Protein AF-A0A1J5PN97-F1 (afdb_monomer_lite)

Organism: NCBI:txid410659

Foldseek 3Di:
DVVPPDDPPDDDDDDDPVNVVVVCVVCVVVVVVVVLVVQQVVVCVVVVHNVLSVQLCVQLVVLVVVLVVVCVLVVHDCDPVSVVVSVVSNVLSSVLSVQLVVQLVCCCVPVVDDSVVSSVVSCVVCVVVNCLVVVQSCLLCLLCVVVVNDDAQADLAPDDDPSGNPHHHVCVVPDVPRHRDDDDDDDDDPPDDPVVVVVVVVVVVVLCPDPVSQVVCVNRNHHDDDDPDPVVVVVVVVVVCVVVVVVCVVSVPDDD

Secondary structure (DSSP, 8-state):
-GGGT--TT------THHHHHHHHHHHHHHHHHHHHHHHHHHHHHHHT-SHHHHHHHTTHHHHHHHHHHHHHHTT----HHHHHHHHHHHHHHHHHHHHHHHHHHHHHHHH---HHHHHHHHHHHHHHHHHHHHHHHHGGGHHHHHTTSS----B-SSS--TT-TTSPBTTTTT-TT------------TT--HHHHHHHHHHHHHHHH-HHHHHHHHHTT----S--SHHHHHHHHHHHHHHHHHHHHHTT----

Structure (mmCIF, N/CA/C/O backbone):
data_AF-A0A1J5PN97-F1
#
_entry.id   AF-A0A1J5PN97-F1
#
loop_
_atom_site.group_PDB
_atom_site.id
_atom_site.type_symbol
_atom_site.label_atom_id
_atom_site.label_alt_id
_atom_site.label_comp_id
_atom_site.label_asym_id
_atom_site.label_entity_id
_atom_site.label_seq_id
_atom_site.pdbx_PDB_ins_code
_atom_site.Cartn_x
_atom_site.Cartn_y
_atom_site.Cartn_z
_atom_site.occupancy
_atom_site.B_iso_or_equiv
_atom_site.auth_seq_id
_atom_site.auth_comp_id
_atom_site.auth_asym_id
_atom_site.auth_atom_id
_atom_site.pdbx_PDB_model_num
ATOM 1 N N . MET A 1 1 ? 27.768 -32.733 -12.046 1.00 47.94 1 MET A N 1
ATOM 2 C CA . MET A 1 1 ? 29.045 -33.257 -11.499 1.00 47.94 1 MET A CA 1
ATOM 3 C C . MET A 1 1 ? 29.039 -34.775 -11.357 1.00 47.94 1 MET A C 1
ATOM 5 O O . MET A 1 1 ? 30.046 -35.367 -11.707 1.00 47.94 1 MET A O 1
ATOM 9 N N . ALA A 1 2 ? 27.927 -35.411 -10.958 1.00 49.88 2 ALA A N 1
ATOM 10 C CA . ALA A 1 2 ? 27.809 -36.877 -10.972 1.00 49.88 2 ALA A CA 1
ATOM 11 C C . ALA A 1 2 ? 27.770 -37.503 -12.388 1.00 49.88 2 ALA A C 1
ATOM 13 O O . ALA A 1 2 ? 28.199 -38.634 -12.558 1.00 49.88 2 ALA A O 1
ATOM 14 N N . GLU A 1 3 ? 27.340 -36.764 -13.418 1.00 55.31 3 GLU A N 1
ATOM 15 C CA . GLU A 1 3 ? 27.286 -37.265 -14.809 1.00 55.31 3 GLU A CA 1
ATOM 16 C C . GLU A 1 3 ? 28.615 -37.190 -15.592 1.00 55.31 3 GLU A C 1
ATOM 18 O O . GLU A 1 3 ? 28.668 -37.659 -16.722 1.00 55.31 3 GLU A O 1
ATOM 23 N N . ILE A 1 4 ? 29.696 -36.621 -15.032 1.00 66.50 4 ILE A N 1
ATOM 24 C CA . ILE A 1 4 ? 30.963 -36.363 -15.769 1.00 66.50 4 ILE A CA 1
ATOM 25 C C . ILE A 1 4 ? 32.153 -37.178 -15.204 1.00 66.50 4 ILE A C 1
ATOM 27 O O . ILE A 1 4 ? 33.282 -37.025 -15.650 1.00 66.50 4 ILE A O 1
ATOM 31 N N . GLY A 1 5 ? 31.936 -38.064 -14.222 1.00 64.88 5 GLY A N 1
ATOM 32 C CA . GLY A 1 5 ? 32.982 -38.986 -13.738 1.00 64.88 5 GLY A CA 1
ATOM 33 C C . GLY A 1 5 ? 34.185 -38.330 -13.039 1.00 64.88 5 GLY A C 1
ATOM 34 O O . GLY A 1 5 ? 35.281 -38.885 -13.057 1.00 64.88 5 GLY A O 1
ATOM 35 N N . LEU A 1 6 ? 34.012 -37.148 -12.438 1.00 67.31 6 LEU A N 1
ATOM 36 C CA . LEU A 1 6 ? 35.080 -36.469 -11.695 1.00 67.31 6 LEU A CA 1
ATOM 37 C C . LEU A 1 6 ? 35.369 -37.157 -10.339 1.00 67.31 6 LEU A C 1
ATOM 39 O O . LEU A 1 6 ? 34.416 -37.547 -9.660 1.00 67.31 6 LEU A O 1
ATOM 43 N N . PRO A 1 7 ? 36.650 -37.267 -9.915 1.00 76.12 7 PRO A N 1
ATOM 44 C CA . PRO A 1 7 ? 37.029 -37.788 -8.598 1.00 76.12 7 PRO A CA 1
ATOM 45 C C . PRO A 1 7 ? 36.384 -36.996 -7.452 1.00 76.12 7 PRO A C 1
ATOM 47 O O . PRO A 1 7 ? 36.220 -35.780 -7.555 1.00 76.12 7 PRO A O 1
ATOM 50 N N . SER A 1 8 ? 36.083 -37.665 -6.334 1.00 73.88 8 SER A N 1
ATOM 51 C CA . SER A 1 8 ? 35.440 -37.072 -5.146 1.00 73.88 8 SER A CA 1
ATOM 52 C C . SER A 1 8 ? 36.220 -35.918 -4.506 1.00 73.88 8 SER A C 1
ATOM 54 O O . SER A 1 8 ? 35.631 -35.123 -3.776 1.00 73.88 8 SER A O 1
ATOM 56 N N . ASP A 1 9 ? 37.512 -35.802 -4.816 1.00 75.50 9 ASP A N 1
ATOM 57 C CA . ASP A 1 9 ? 38.412 -34.770 -4.291 1.00 75.50 9 ASP A CA 1
ATOM 58 C C . ASP A 1 9 ? 38.353 -33.453 -5.086 1.00 75.50 9 ASP A C 1
ATOM 60 O O . ASP A 1 9 ? 38.935 -32.445 -4.683 1.00 75.50 9 ASP A O 1
ATOM 64 N N . VAL A 1 10 ? 37.656 -33.433 -6.229 1.00 67.88 10 VAL A N 1
ATOM 65 C CA . VAL A 1 10 ? 37.537 -32.239 -7.072 1.00 67.88 10 VAL A CA 1
ATOM 66 C C . VAL A 1 10 ? 36.224 -31.519 -6.771 1.00 67.88 10 VAL A C 1
ATOM 68 O O . VAL A 1 10 ? 35.148 -31.906 -7.225 1.00 67.88 10 VAL A O 1
ATOM 71 N N . HIS A 1 11 ? 36.314 -30.413 -6.034 1.00 65.44 11 HIS A N 1
ATOM 72 C CA . HIS A 1 11 ? 35.192 -29.505 -5.803 1.00 65.44 11 HIS A CA 1
ATOM 73 C C . HIS A 1 11 ? 35.248 -28.332 -6.784 1.00 65.44 11 HIS A C 1
ATOM 75 O O . HIS A 1 11 ? 36.166 -27.514 -6.748 1.00 65.44 11 HIS A O 1
ATOM 81 N N . GLY A 1 12 ? 34.253 -28.224 -7.665 1.00 71.06 12 GLY A N 1
ATOM 82 C CA . GLY A 1 12 ? 34.084 -27.027 -8.487 1.00 71.06 12 GLY A CA 1
ATOM 83 C C . GLY A 1 12 ? 33.295 -25.960 -7.731 1.00 71.06 12 GLY A C 1
ATOM 84 O O . GLY A 1 12 ? 32.266 -26.244 -7.123 1.00 71.06 12 GLY A O 1
ATOM 85 N N . GLY A 1 13 ? 33.777 -24.723 -7.782 1.00 70.56 13 GLY A N 1
ATOM 86 C CA . GLY A 1 13 ? 33.097 -23.554 -7.240 1.00 70.56 13 GLY A CA 1
ATOM 87 C C . GLY A 1 13 ? 33.050 -22.442 -8.278 1.00 70.56 13 GLY A C 1
ATOM 88 O O . GLY A 1 13 ? 33.926 -22.341 -9.136 1.00 70.56 13 GLY A O 1
ATOM 89 N N . PHE A 1 14 ? 32.031 -21.592 -8.199 1.00 74.50 14 PHE A N 1
ATOM 90 C CA . PHE A 1 14 ? 31.980 -20.384 -9.014 1.00 74.50 14 PHE A CA 1
ATOM 91 C C . PHE A 1 14 ? 33.181 -19.479 -8.684 1.00 74.50 14 PHE A C 1
ATOM 93 O O . PHE A 1 14 ? 33.552 -19.332 -7.517 1.00 74.50 14 PHE A O 1
ATOM 100 N N . GLN A 1 15 ? 33.791 -18.871 -9.704 1.00 72.62 15 GLN A N 1
ATOM 101 C CA . GLN A 1 15 ? 34.858 -17.871 -9.570 1.00 72.62 15 GLN A CA 1
ATOM 102 C C . GLN A 1 15 ? 34.437 -16.542 -10.218 1.00 72.62 15 GLN A C 1
ATOM 104 O O . GLN A 1 15 ? 33.479 -16.490 -10.992 1.00 72.62 15 GLN A O 1
ATOM 109 N N . GLY A 1 16 ? 35.130 -15.452 -9.877 1.00 80.12 16 GLY A N 1
ATOM 110 C CA . GLY A 1 16 ? 34.862 -14.122 -10.432 1.00 80.12 16 GLY A CA 1
ATOM 111 C C . GLY A 1 16 ? 33.467 -13.582 -10.088 1.00 80.12 16 GLY A C 1
ATOM 112 O O . GLY A 1 16 ? 33.011 -13.677 -8.947 1.00 80.12 16 GLY A O 1
ATOM 113 N N . THR A 1 17 ? 32.776 -13.018 -11.081 1.00 70.69 17 THR A N 1
ATOM 114 C CA . THR A 1 17 ? 31.439 -12.409 -10.936 1.00 70.69 17 THR A CA 1
ATOM 115 C C . THR A 1 17 ? 30.365 -13.411 -10.512 1.00 70.69 17 THR A C 1
ATOM 117 O O . THR A 1 17 ? 29.490 -13.066 -9.721 1.00 70.69 17 THR A O 1
ATOM 120 N N . ALA A 1 18 ? 30.461 -14.669 -10.953 1.00 68.75 18 ALA A N 1
ATOM 121 C CA . ALA A 1 18 ? 29.523 -15.722 -10.570 1.00 68.75 18 ALA A CA 1
ATOM 122 C C . ALA A 1 18 ? 29.622 -16.077 -9.074 1.00 68.75 18 ALA A C 1
ATOM 124 O O . ALA A 1 18 ? 28.608 -16.366 -8.437 1.00 68.75 18 ALA A O 1
ATOM 125 N N . LYS A 1 19 ? 30.827 -15.996 -8.486 1.00 75.88 19 LYS A N 1
ATOM 126 C CA . LYS A 1 19 ? 31.027 -16.179 -7.040 1.00 75.88 19 LYS A CA 1
ATOM 127 C C . LYS A 1 19 ? 30.389 -15.047 -6.243 1.00 75.88 19 LYS A C 1
ATOM 129 O O . LYS A 1 19 ? 29.610 -15.311 -5.338 1.00 75.88 19 LYS A O 1
ATOM 134 N N . LEU A 1 20 ? 30.665 -13.801 -6.631 1.00 74.50 20 LEU A N 1
ATOM 135 C CA . LEU A 1 20 ? 30.091 -12.608 -5.997 1.00 74.50 20 LEU A CA 1
ATOM 136 C C . LEU A 1 20 ? 28.557 -12.600 -6.062 1.00 74.50 20 LEU A C 1
ATOM 138 O O . LEU A 1 20 ? 27.895 -12.250 -5.085 1.00 74.50 20 LEU A O 1
ATOM 142 N N . PHE A 1 21 ? 27.987 -13.029 -7.190 1.00 71.88 21 PHE A N 1
ATOM 143 C CA . PHE A 1 21 ? 26.545 -13.202 -7.340 1.00 71.88 21 PHE A CA 1
ATOM 144 C C . PHE A 1 21 ? 26.001 -14.296 -6.408 1.00 71.88 21 PHE A C 1
ATOM 146 O O . PHE A 1 21 ? 25.046 -14.052 -5.673 1.00 71.88 21 PHE A O 1
ATOM 153 N N . SER A 1 22 ? 26.644 -15.471 -6.362 1.00 73.25 22 SER A N 1
ATOM 154 C CA . SER A 1 22 ? 26.258 -16.549 -5.440 1.00 73.25 22 SER A CA 1
ATOM 155 C C . SER A 1 22 ? 26.366 -16.133 -3.970 1.00 73.25 22 SER A C 1
ATOM 157 O O . SER A 1 22 ? 25.486 -16.479 -3.185 1.00 73.25 22 SER A O 1
ATOM 159 N N . ASP A 1 23 ? 27.405 -15.390 -3.594 1.00 79.00 23 ASP A N 1
ATOM 160 C CA . ASP A 1 23 ? 27.609 -14.915 -2.223 1.00 79.00 23 ASP A CA 1
ATOM 161 C C . ASP A 1 23 ? 26.576 -13.839 -1.845 1.00 79.00 23 ASP A C 1
ATOM 163 O O . ASP A 1 23 ? 26.075 -13.823 -0.720 1.00 79.00 23 ASP A O 1
ATOM 167 N N . THR A 1 24 ? 26.164 -12.999 -2.800 1.00 69.94 24 THR A N 1
ATOM 168 C CA . THR A 1 24 ? 25.066 -12.038 -2.610 1.00 69.94 24 THR A CA 1
ATOM 169 C C . THR A 1 24 ? 23.737 -12.762 -2.393 1.00 69.94 24 THR A C 1
ATOM 171 O O . THR A 1 24 ? 23.037 -12.469 -1.424 1.00 69.94 24 THR A O 1
ATOM 174 N N . LEU A 1 25 ? 23.421 -13.766 -3.221 1.00 74.19 25 LEU A N 1
ATOM 175 C CA . LEU A 1 25 ? 22.217 -14.589 -3.059 1.00 74.19 25 LEU A CA 1
ATOM 176 C C . LEU A 1 25 ? 22.200 -15.349 -1.725 1.00 74.19 25 LEU A C 1
ATOM 178 O O . LEU A 1 25 ? 21.141 -15.483 -1.121 1.00 74.19 25 LEU A O 1
ATOM 182 N N . LYS A 1 26 ? 23.357 -15.812 -1.231 1.00 80.06 26 LYS A N 1
ATOM 183 C CA . LYS A 1 26 ? 23.470 -16.483 0.078 1.00 80.06 26 LYS A CA 1
ATOM 184 C C . LYS A 1 26 ? 23.202 -15.547 1.256 1.00 80.06 26 LYS A C 1
ATOM 186 O O . LYS A 1 26 ? 22.606 -15.975 2.240 1.00 80.06 26 LYS A O 1
ATOM 191 N N . ASN A 1 27 ? 23.620 -14.286 1.162 1.00 79.31 27 ASN A N 1
ATOM 192 C CA . ASN A 1 27 ? 23.419 -13.300 2.229 1.00 79.31 27 ASN A CA 1
ATOM 193 C C . ASN A 1 27 ? 22.023 -12.656 2.200 1.00 79.31 27 ASN A C 1
ATOM 195 O O . ASN A 1 27 ? 21.568 -12.102 3.199 1.00 79.31 27 ASN A O 1
ATOM 199 N N . GLN A 1 28 ? 21.310 -12.736 1.078 1.00 76.75 28 GLN A N 1
ATOM 200 C CA . GLN A 1 28 ? 20.020 -12.073 0.908 1.00 76.75 28 GLN A CA 1
ATOM 201 C C . GLN A 1 28 ? 18.910 -12.578 1.856 1.00 76.75 28 GLN A C 1
ATOM 203 O O . GLN A 1 28 ? 18.223 -11.733 2.436 1.00 76.75 28 GLN A O 1
ATOM 208 N N . PRO A 1 29 ? 18.755 -13.894 2.120 1.00 83.31 29 PRO A N 1
ATOM 209 C CA . PRO A 1 29 ? 17.822 -14.390 3.133 1.00 83.31 29 PRO A CA 1
ATOM 210 C C . PRO A 1 29 ? 18.098 -13.828 4.529 1.00 83.31 29 PRO A C 1
ATOM 212 O O . PRO A 1 29 ? 17.158 -13.487 5.243 1.00 83.31 29 PRO A O 1
ATOM 215 N N . LEU A 1 30 ? 19.373 -13.671 4.906 1.00 86.00 30 LEU A N 1
ATOM 216 C CA . LEU A 1 30 ? 19.753 -13.109 6.203 1.00 86.00 30 LEU A CA 1
ATOM 217 C C . LEU A 1 30 ? 19.289 -11.654 6.333 1.00 86.00 30 LEU A C 1
ATOM 219 O O . LEU A 1 30 ? 18.720 -11.289 7.358 1.00 86.00 30 LEU A O 1
ATOM 223 N N . PHE A 1 31 ? 19.473 -10.834 5.294 1.00 82.00 31 PHE A N 1
ATOM 224 C CA . PHE A 1 31 ? 19.003 -9.445 5.304 1.00 82.00 31 PHE A CA 1
ATOM 225 C C . PHE A 1 31 ? 17.478 -9.335 5.347 1.00 82.00 31 PHE A C 1
ATOM 227 O O . PHE A 1 31 ? 16.952 -8.485 6.061 1.00 82.00 31 PHE A O 1
ATOM 234 N N . ILE A 1 32 ? 16.761 -10.207 4.632 1.00 81.06 32 ILE A N 1
ATOM 235 C CA . ILE A 1 32 ? 15.294 -10.257 4.685 1.00 81.06 32 ILE A CA 1
ATOM 236 C C . ILE A 1 32 ? 14.829 -10.631 6.096 1.00 81.06 32 ILE A C 1
ATOM 238 O O . ILE A 1 32 ? 13.968 -9.955 6.657 1.00 81.06 32 ILE A O 1
ATOM 242 N N . MET A 1 33 ? 15.438 -11.653 6.702 1.00 86.00 33 MET A N 1
ATOM 243 C CA . MET A 1 33 ? 15.143 -12.066 8.077 1.00 86.00 33 MET A CA 1
ATOM 244 C C . MET A 1 33 ? 15.439 -10.949 9.082 1.00 86.00 33 MET A C 1
ATOM 246 O O . MET A 1 33 ? 14.603 -10.658 9.935 1.00 86.00 33 MET A O 1
ATOM 250 N N . ALA A 1 34 ? 16.585 -10.278 8.955 1.00 86.81 34 ALA A N 1
ATOM 251 C CA . ALA A 1 34 ? 16.950 -9.148 9.804 1.00 86.81 34 ALA A CA 1
ATOM 252 C C . ALA A 1 34 ? 15.965 -7.974 9.656 1.00 86.81 34 ALA A C 1
ATOM 254 O O . ALA A 1 34 ? 15.577 -7.372 10.655 1.00 86.81 34 ALA A O 1
ATOM 255 N N . ALA A 1 35 ? 15.510 -7.676 8.435 1.00 84.50 35 ALA A N 1
ATOM 256 C CA . ALA A 1 35 ? 14.520 -6.632 8.183 1.00 84.50 35 ALA A CA 1
ATOM 257 C C . ALA A 1 35 ? 13.145 -6.978 8.778 1.00 84.50 35 ALA A C 1
ATOM 259 O O . ALA A 1 35 ? 12.531 -6.133 9.428 1.00 84.50 35 ALA A O 1
ATOM 260 N N . ILE A 1 36 ? 12.673 -8.219 8.609 1.00 87.06 36 ILE A N 1
ATOM 261 C CA . ILE A 1 36 ? 11.422 -8.698 9.219 1.00 87.06 36 ILE A CA 1
ATOM 262 C C . ILE A 1 36 ? 11.516 -8.624 10.746 1.00 87.06 36 ILE A C 1
ATOM 264 O O . ILE A 1 36 ? 10.586 -8.149 11.394 1.00 87.06 36 ILE A O 1
ATOM 268 N N . PHE A 1 37 ? 12.652 -9.026 11.319 1.00 90.56 37 PHE A N 1
ATOM 269 C CA . PHE A 1 37 ? 12.893 -8.963 12.757 1.00 90.56 37 PHE A CA 1
ATOM 270 C C . PHE A 1 37 ? 12.922 -7.522 13.286 1.00 90.56 37 PHE A C 1
ATOM 272 O O . PHE A 1 37 ? 12.290 -7.218 14.296 1.00 90.56 37 PHE A O 1
ATOM 279 N N . ALA A 1 38 ? 13.582 -6.603 12.578 1.00 89.62 38 ALA A N 1
ATOM 280 C CA . ALA A 1 38 ? 13.564 -5.185 12.925 1.00 89.62 38 ALA A CA 1
ATOM 281 C C . ALA A 1 38 ? 12.136 -4.611 12.884 1.00 89.62 38 ALA A C 1
ATOM 283 O O . ALA A 1 38 ? 11.723 -3.913 13.809 1.00 89.62 38 ALA A O 1
ATOM 284 N N . ILE A 1 39 ? 11.353 -4.949 11.852 1.00 87.44 39 ILE A N 1
ATOM 285 C CA . ILE A 1 39 ? 9.946 -4.538 11.738 1.00 87.44 39 ILE A CA 1
ATOM 286 C C . ILE A 1 39 ? 9.109 -5.117 12.887 1.00 87.44 39 ILE A C 1
ATOM 288 O O . ILE A 1 39 ? 8.290 -4.393 13.449 1.00 87.44 39 ILE A O 1
ATOM 292 N N . TYR A 1 40 ? 9.328 -6.382 13.259 1.00 91.19 40 TYR A N 1
ATOM 293 C CA . TYR A 1 40 ? 8.667 -7.022 14.397 1.00 91.19 40 TYR A CA 1
ATOM 294 C C . TYR A 1 40 ? 8.921 -6.260 15.701 1.00 91.19 40 TYR A C 1
ATOM 296 O O . TYR A 1 40 ? 7.970 -5.959 16.415 1.00 91.19 40 TYR A O 1
ATOM 304 N N . ILE A 1 41 ? 10.176 -5.890 15.984 1.00 92.12 41 ILE A N 1
ATOM 305 C CA . ILE A 1 41 ? 10.528 -5.129 17.193 1.00 92.12 41 ILE A CA 1
ATOM 306 C C . ILE A 1 41 ? 9.866 -3.749 17.183 1.00 92.12 41 ILE A C 1
ATOM 308 O O . ILE A 1 41 ? 9.265 -3.355 18.178 1.00 92.12 41 ILE A O 1
ATOM 312 N N . VAL A 1 42 ? 9.942 -3.021 16.064 1.00 90.44 42 VAL A N 1
ATOM 313 C CA . VAL A 1 42 ? 9.335 -1.684 15.946 1.00 90.44 42 VAL A CA 1
ATOM 314 C C . VAL A 1 42 ? 7.824 -1.746 16.167 1.00 90.44 42 VAL A C 1
ATOM 316 O O . VAL A 1 42 ? 7.292 -0.951 16.936 1.00 90.44 42 VAL A O 1
ATOM 319 N N . LEU A 1 43 ? 7.136 -2.707 15.544 1.00 86.50 43 LEU A N 1
ATOM 320 C CA . LEU A 1 43 ? 5.703 -2.928 15.755 1.00 86.50 43 LEU A CA 1
ATOM 321 C C . LEU A 1 43 ? 5.404 -3.364 17.195 1.00 86.50 43 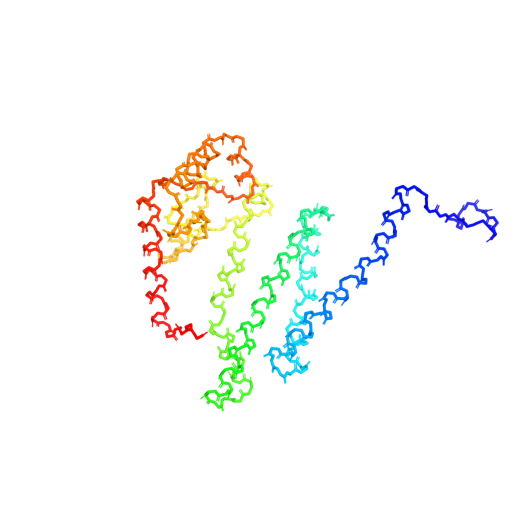LEU A C 1
ATOM 323 O O . LEU A 1 43 ? 4.421 -2.918 17.771 1.00 86.50 43 LEU A O 1
ATOM 327 N N . GLY A 1 44 ? 6.239 -4.216 17.788 1.00 87.69 44 GLY A N 1
ATOM 328 C CA . GLY A 1 44 ? 6.043 -4.698 19.155 1.00 87.69 44 GLY A CA 1
ATOM 329 C C . GLY A 1 44 ? 6.142 -3.582 20.187 1.00 87.69 44 GLY A C 1
ATOM 330 O O . GLY A 1 44 ? 5.320 -3.519 21.095 1.00 87.69 44 GLY A O 1
ATOM 331 N N . MET A 1 45 ? 7.094 -2.664 20.002 1.00 89.25 45 MET A N 1
ATOM 332 C CA . MET A 1 45 ? 7.187 -1.446 20.809 1.00 89.25 45 MET A CA 1
ATOM 333 C C . MET A 1 45 ? 6.008 -0.502 20.554 1.00 89.25 45 MET A C 1
ATOM 335 O O . MET A 1 45 ? 5.507 0.092 21.498 1.00 89.25 45 MET A O 1
ATOM 339 N N . LEU A 1 46 ? 5.547 -0.382 19.303 1.00 86.25 46 LEU A N 1
ATOM 340 C CA . LEU A 1 46 ? 4.420 0.484 18.942 1.00 86.25 46 LEU A CA 1
ATOM 341 C C . LEU A 1 46 ? 3.098 0.033 19.582 1.00 86.25 46 LEU A C 1
ATOM 343 O O . LEU A 1 46 ? 2.323 0.868 20.035 1.00 86.25 46 LEU A O 1
ATOM 347 N N . TYR A 1 47 ? 2.838 -1.275 19.602 1.00 86.50 47 TYR A N 1
ATOM 348 C CA . TYR A 1 47 ? 1.587 -1.851 20.106 1.00 86.50 47 TYR A CA 1
ATOM 349 C C . TYR A 1 47 ? 1.649 -2.322 21.559 1.00 86.50 47 TYR A C 1
ATOM 351 O O . TYR A 1 47 ? 0.649 -2.838 22.056 1.00 86.50 47 TYR A O 1
ATOM 359 N N . GLU A 1 48 ? 2.815 -2.223 22.205 1.00 87.62 48 GLU A N 1
ATOM 360 C CA . GLU A 1 48 ? 3.094 -2.829 23.517 1.00 87.62 48 GLU A CA 1
ATOM 361 C C . GLU A 1 48 ? 2.662 -4.311 23.587 1.00 87.62 48 GLU A C 1
ATOM 363 O O . GLU A 1 48 ? 2.214 -4.820 24.612 1.00 87.62 48 GLU A O 1
ATOM 368 N N . SER A 1 49 ? 2.770 -5.024 22.461 1.00 87.06 49 SER A N 1
ATOM 369 C CA . SER A 1 49 ? 2.240 -6.378 22.289 1.00 87.06 49 SER A CA 1
ATOM 370 C C . SER A 1 49 ? 3.143 -7.202 21.388 1.00 87.06 49 SER A C 1
ATOM 372 O O . SER A 1 49 ? 3.603 -6.743 20.345 1.00 87.06 49 SER A O 1
ATOM 374 N N . THR A 1 50 ? 3.365 -8.458 21.768 1.00 86.06 50 THR A N 1
ATOM 375 C CA . THR A 1 50 ? 4.150 -9.423 20.985 1.00 86.06 50 THR A CA 1
ATOM 376 C C . THR A 1 50 ? 3.318 -10.134 19.916 1.00 86.06 50 THR A C 1
ATOM 378 O O . THR A 1 50 ? 3.875 -10.674 18.963 1.00 86.06 50 THR A O 1
ATOM 381 N N . LEU A 1 51 ? 1.984 -10.110 20.029 1.00 88.19 51 LEU A N 1
ATOM 382 C CA . LEU A 1 51 ? 1.086 -10.847 19.135 1.00 88.19 51 LEU A CA 1
ATOM 383 C C . LEU A 1 51 ? 0.655 -10.026 17.913 1.00 88.19 51 LEU A C 1
ATOM 385 O O . LEU A 1 51 ? 0.729 -10.531 16.794 1.00 88.19 51 LEU A O 1
ATOM 389 N N . HIS A 1 52 ? 0.264 -8.757 18.083 1.00 88.69 52 HIS A N 1
ATOM 390 C CA . HIS A 1 52 ? -0.171 -7.910 16.957 1.00 88.69 52 HIS A CA 1
ATOM 391 C C . HIS A 1 52 ? 0.875 -7.770 15.834 1.00 88.69 52 HIS A C 1
ATOM 393 O O . HIS A 1 52 ? 0.492 -7.866 14.662 1.00 88.69 52 HIS A O 1
ATOM 399 N N . PRO A 1 53 ? 2.185 -7.635 16.127 1.00 89.38 53 PRO A N 1
ATOM 400 C CA . PRO A 1 53 ? 3.217 -7.641 15.095 1.00 89.38 53 PRO A CA 1
ATOM 401 C C . PRO A 1 53 ? 3.224 -8.922 14.255 1.00 89.38 53 PRO A C 1
ATOM 403 O O . PRO A 1 53 ? 3.405 -8.845 13.042 1.00 89.38 53 PRO A O 1
ATOM 406 N N . LEU A 1 54 ? 2.996 -10.094 14.865 1.00 90.69 54 LEU A N 1
ATOM 407 C CA . LEU A 1 54 ? 2.922 -11.365 14.135 1.00 90.69 54 LEU A CA 1
ATOM 408 C C . LEU A 1 54 ? 1.700 -11.405 13.222 1.00 90.69 54 LEU A C 1
ATOM 410 O O . LEU A 1 54 ? 1.824 -11.791 12.061 1.00 90.69 54 LEU A O 1
ATOM 414 N N . THR A 1 55 ? 0.543 -10.956 13.709 1.00 90.25 55 THR A N 1
ATOM 415 C CA . THR A 1 55 ? -0.686 -10.890 12.908 1.00 90.25 55 THR A CA 1
ATOM 416 C C . THR A 1 55 ? -0.499 -9.991 11.686 1.00 90.25 55 THR A C 1
ATOM 418 O O . THR A 1 55 ? -0.872 -10.374 10.581 1.00 90.25 55 THR A O 1
ATOM 421 N N . ILE A 1 56 ? 0.159 -8.839 11.844 1.00 90.62 56 ILE A N 1
ATOM 422 C CA . ILE A 1 56 ? 0.469 -7.923 10.736 1.00 90.62 56 ILE A CA 1
ATOM 423 C C . ILE A 1 56 ? 1.493 -8.542 9.775 1.00 90.62 56 ILE A C 1
ATOM 425 O O . ILE A 1 56 ? 1.318 -8.483 8.563 1.00 90.62 56 ILE A O 1
ATOM 429 N N . LEU A 1 57 ? 2.558 -9.168 10.283 1.00 90.62 57 LEU A N 1
ATOM 430 C CA . LEU A 1 57 ? 3.580 -9.803 9.440 1.00 90.62 57 LEU A CA 1
ATOM 431 C C . LEU A 1 57 ? 3.057 -11.039 8.693 1.00 90.62 57 LEU A C 1
ATOM 433 O O . LEU A 1 57 ? 3.573 -11.365 7.622 1.00 90.62 57 LEU A O 1
ATOM 437 N N . SER A 1 58 ? 2.003 -11.686 9.195 1.00 91.19 58 SER A N 1
ATOM 438 C CA . SER A 1 58 ? 1.365 -12.839 8.548 1.00 91.19 58 SER A CA 1
ATOM 439 C C . SER A 1 58 ? 0.764 -12.525 7.172 1.00 91.19 58 SER A C 1
ATOM 441 O O . SER A 1 58 ? 0.527 -13.438 6.383 1.00 91.19 58 SER A O 1
ATOM 443 N N . THR A 1 59 ? 0.573 -11.246 6.831 1.00 89.62 59 THR A N 1
ATOM 444 C CA . THR A 1 59 ? 0.096 -10.840 5.503 1.00 89.62 59 THR A CA 1
ATOM 445 C C . THR A 1 59 ? 1.204 -10.827 4.444 1.00 89.62 59 THR A C 1
ATOM 447 O O . THR A 1 59 ? 0.905 -10.738 3.253 1.00 89.62 59 THR A O 1
ATOM 450 N N . LEU A 1 60 ? 2.483 -10.914 4.839 1.00 89.19 60 LEU A N 1
ATOM 451 C CA . LEU A 1 60 ? 3.617 -10.882 3.907 1.00 89.19 60 LEU A CA 1
ATOM 452 C C . LEU A 1 60 ? 3.722 -12.134 3.021 1.00 89.19 60 LEU A C 1
ATOM 454 O O . LEU A 1 60 ? 3.883 -11.961 1.810 1.00 89.19 60 LEU A O 1
ATOM 458 N N . PRO A 1 61 ? 3.609 -13.377 3.538 1.00 89.56 61 PRO A N 1
ATOM 459 C CA . PRO A 1 61 ? 3.702 -14.565 2.692 1.00 89.56 61 PRO A CA 1
ATOM 460 C C . PRO A 1 61 ? 2.623 -14.621 1.596 1.00 89.56 61 PRO A C 1
ATOM 462 O O . PRO A 1 61 ? 2.998 -14.802 0.437 1.00 89.56 61 PRO A O 1
ATOM 465 N N . PRO A 1 62 ? 1.321 -14.381 1.876 1.00 89.88 62 PRO A N 1
ATOM 466 C CA . PRO A 1 62 ? 0.302 -14.320 0.825 1.00 89.88 62 PRO A CA 1
ATOM 467 C C . PRO A 1 62 ? 0.579 -13.245 -0.235 1.00 89.88 62 PRO A C 1
ATOM 469 O O . PRO A 1 62 ? 0.352 -13.486 -1.419 1.00 89.88 62 PRO A O 1
ATOM 472 N N . ALA A 1 63 ? 1.112 -12.080 0.155 1.00 85.81 63 ALA A N 1
ATOM 473 C CA . ALA A 1 63 ? 1.479 -11.020 -0.787 1.00 85.81 63 ALA A CA 1
ATOM 474 C C . ALA A 1 63 ? 2.643 -11.430 -1.703 1.00 85.81 63 ALA A C 1
ATOM 476 O O . ALA A 1 63 ? 2.596 -11.188 -2.910 1.00 85.81 63 ALA A O 1
ATOM 477 N N . GLY A 1 64 ? 3.663 -12.089 -1.145 1.00 86.31 64 GLY A N 1
ATOM 478 C CA . GLY A 1 64 ? 4.779 -12.639 -1.914 1.00 86.31 64 GLY A CA 1
ATOM 479 C C . GLY A 1 64 ? 4.326 -13.719 -2.896 1.00 86.31 64 GLY A C 1
ATOM 480 O O . GLY A 1 64 ? 4.689 -13.672 -4.070 1.00 86.31 64 GLY A O 1
ATOM 481 N N . VAL A 1 65 ? 3.467 -14.639 -2.446 1.00 89.38 65 VAL A N 1
ATOM 482 C CA . VAL A 1 65 ? 2.854 -15.660 -3.310 1.00 89.38 65 VAL A CA 1
ATOM 483 C C . VAL A 1 65 ? 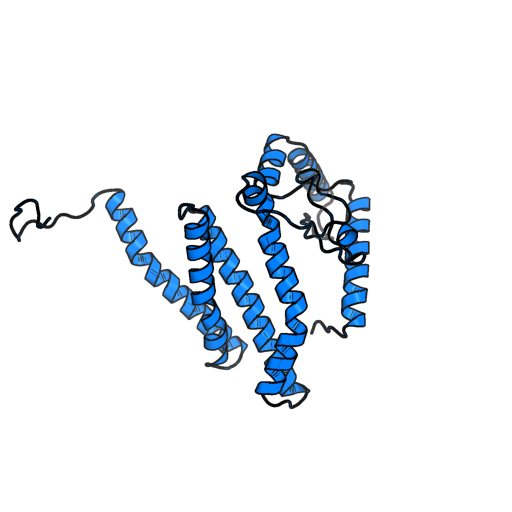2.046 -15.006 -4.430 1.00 89.38 65 VAL A C 1
ATOM 485 O O . VAL A 1 65 ? 2.212 -15.381 -5.585 1.00 89.38 65 VAL A O 1
ATOM 488 N N . GLY A 1 66 ? 1.237 -13.987 -4.127 1.00 85.88 66 GLY A N 1
ATOM 489 C CA . GLY A 1 66 ? 0.480 -13.238 -5.132 1.00 85.88 66 GLY A CA 1
ATOM 490 C C . GLY A 1 66 ? 1.369 -12.564 -6.182 1.00 85.88 66 GLY A C 1
ATOM 491 O O . GLY A 1 66 ? 1.060 -12.623 -7.370 1.00 85.88 66 GLY A O 1
ATOM 492 N N . ALA A 1 67 ? 2.499 -11.982 -5.771 1.00 83.81 67 ALA A N 1
ATOM 493 C CA . ALA A 1 67 ? 3.455 -11.371 -6.693 1.00 83.81 67 ALA A CA 1
ATOM 494 C C . ALA A 1 67 ? 4.115 -12.406 -7.618 1.00 83.81 67 ALA A C 1
ATOM 496 O O . ALA A 1 67 ? 4.196 -12.187 -8.825 1.00 83.81 67 ALA A O 1
ATOM 497 N N . VAL A 1 68 ? 4.544 -13.549 -7.075 1.00 86.06 68 VAL A N 1
ATOM 498 C CA . VAL A 1 68 ? 5.131 -14.638 -7.874 1.00 86.06 68 VAL A CA 1
ATOM 499 C C . VAL A 1 68 ? 4.091 -15.240 -8.819 1.00 86.06 68 VAL A C 1
ATOM 501 O O . VAL A 1 68 ? 4.377 -15.415 -10.000 1.00 86.06 68 VAL A O 1
ATOM 504 N N . LEU A 1 69 ? 2.869 -15.493 -8.339 1.00 86.00 69 LEU A N 1
ATOM 505 C CA . LEU A 1 69 ? 1.767 -15.987 -9.166 1.00 86.00 69 LEU A CA 1
ATOM 506 C C . LEU A 1 69 ? 1.432 -15.025 -10.304 1.00 86.00 69 LEU A C 1
ATOM 508 O O . LEU A 1 69 ? 1.197 -15.482 -11.416 1.00 86.00 69 LEU A O 1
ATOM 512 N N . ALA A 1 70 ? 1.450 -13.712 -10.061 1.00 79.31 70 ALA A N 1
ATOM 513 C CA . ALA A 1 70 ? 1.265 -12.726 -11.119 1.00 79.31 70 ALA A CA 1
ATOM 514 C C . ALA A 1 70 ? 2.371 -12.846 -12.179 1.00 79.31 70 ALA A C 1
ATOM 516 O O . ALA A 1 70 ? 2.069 -12.962 -13.363 1.00 79.31 70 ALA A O 1
ATOM 517 N N . LEU A 1 71 ? 3.644 -12.906 -11.775 1.00 77.75 71 LEU A N 1
ATOM 518 C CA . LEU A 1 71 ? 4.751 -13.061 -12.726 1.00 77.75 71 LEU A CA 1
ATOM 519 C C . LEU A 1 71 ? 4.638 -14.354 -13.546 1.00 77.75 71 LEU A C 1
ATOM 521 O O . LEU A 1 71 ? 4.863 -14.325 -14.757 1.00 77.75 71 LEU A O 1
ATOM 525 N N . MET A 1 72 ? 4.235 -15.458 -12.906 1.00 79.19 72 MET A N 1
ATOM 526 C CA . MET A 1 72 ? 3.991 -16.743 -13.569 1.00 79.19 72 MET A CA 1
ATOM 527 C C . MET A 1 72 ? 2.820 -16.670 -14.553 1.00 79.19 72 MET A C 1
ATOM 529 O O . MET A 1 72 ? 2.948 -17.147 -15.677 1.00 79.19 72 MET A O 1
ATOM 533 N N . LEU A 1 73 ? 1.703 -16.058 -14.151 1.00 77.56 73 LEU A N 1
ATOM 534 C CA . LEU A 1 73 ? 0.500 -15.923 -14.974 1.00 77.56 73 LEU A CA 1
ATOM 535 C C . LEU A 1 73 ? 0.743 -15.045 -16.207 1.00 77.56 73 LEU A C 1
ATOM 537 O O . LEU A 1 73 ? 0.213 -15.327 -17.277 1.00 77.56 73 LEU A O 1
ATOM 541 N N . PHE A 1 74 ? 1.555 -13.996 -16.065 1.00 72.81 74 PHE A N 1
ATOM 542 C CA . PHE A 1 74 ? 1.892 -13.077 -17.153 1.00 72.81 74 PHE A CA 1
ATOM 543 C C . PHE A 1 74 ? 3.167 -13.471 -17.913 1.00 72.81 74 PHE A C 1
ATOM 545 O O . PHE A 1 74 ? 3.602 -12.718 -18.779 1.00 72.81 74 PHE A O 1
ATOM 552 N N . HIS A 1 75 ? 3.768 -14.630 -17.609 1.00 75.00 75 HIS A N 1
ATOM 553 C CA . HIS A 1 75 ? 5.011 -15.112 -18.225 1.00 75.00 75 HIS A CA 1
ATOM 554 C C . HIS A 1 75 ? 6.128 -14.052 -18.256 1.00 75.00 75 HIS A C 1
ATOM 556 O O . HIS A 1 75 ? 6.827 -13.880 -19.253 1.00 75.00 75 HIS A O 1
ATOM 562 N N . THR A 1 76 ? 6.288 -13.327 -17.147 1.00 70.00 76 THR A N 1
ATOM 563 C CA . THR A 1 76 ? 7.300 -12.271 -17.002 1.00 70.00 76 THR A CA 1
ATOM 564 C C . THR A 1 76 ? 8.438 -12.725 -16.099 1.00 70.00 76 THR A C 1
ATOM 566 O O . THR A 1 76 ? 8.232 -13.425 -15.108 1.00 70.00 76 THR A O 1
ATOM 569 N N . GLU A 1 77 ? 9.661 -12.324 -16.440 1.00 75.94 77 GLU A N 1
ATOM 570 C CA . GLU A 1 77 ? 10.842 -12.661 -15.650 1.00 75.94 77 GLU A CA 1
ATOM 571 C C . GLU A 1 77 ? 10.906 -11.854 -14.348 1.00 75.94 77 GLU A C 1
ATOM 573 O O . GLU A 1 77 ? 10.505 -10.685 -14.277 1.00 75.94 77 GLU A O 1
ATOM 578 N N . PHE A 1 78 ? 11.486 -12.462 -13.311 1.00 74.75 78 PHE A N 1
ATOM 579 C CA . PHE A 1 78 ? 11.770 -11.776 -12.055 1.00 74.75 78 PHE A CA 1
ATOM 580 C C . PHE A 1 78 ? 12.945 -10.799 -12.237 1.00 74.75 78 PHE A C 1
ATOM 582 O O . PHE A 1 78 ? 14.110 -11.144 -12.052 1.00 74.75 78 PHE A O 1
ATOM 589 N N . SER A 1 79 ? 12.628 -9.568 -12.635 1.00 70.94 79 SER A N 1
ATOM 590 C CA . SER A 1 79 ? 13.596 -8.489 -12.864 1.00 70.94 79 SER A CA 1
ATOM 591 C C . SER A 1 79 ? 13.795 -7.596 -11.630 1.00 70.94 79 SER A C 1
ATOM 593 O O . SER A 1 79 ? 13.031 -7.646 -10.666 1.00 70.94 79 SER A O 1
ATOM 595 N N . ILE A 1 80 ? 14.785 -6.694 -11.674 1.00 63.28 80 ILE A N 1
ATOM 596 C CA . ILE A 1 80 ? 14.978 -5.655 -10.640 1.00 63.28 80 ILE A CA 1
ATOM 597 C C . ILE A 1 80 ? 13.722 -4.776 -10.499 1.00 63.28 80 ILE A C 1
ATOM 599 O O . ILE A 1 80 ? 13.364 -4.379 -9.393 1.00 63.28 80 ILE A O 1
ATOM 603 N N . ILE A 1 81 ? 13.016 -4.511 -11.603 1.00 62.75 81 ILE A N 1
ATOM 604 C CA . ILE A 1 81 ? 11.761 -3.747 -11.592 1.00 62.75 81 ILE A CA 1
ATOM 605 C C . ILE A 1 81 ? 10.677 -4.523 -10.828 1.00 62.75 81 ILE A C 1
ATOM 607 O O . ILE A 1 81 ? 9.988 -3.943 -9.988 1.00 62.75 81 ILE A O 1
ATOM 611 N N . ALA A 1 82 ? 10.570 -5.837 -11.051 1.00 65.88 82 ALA A N 1
ATOM 612 C CA . ALA A 1 82 ? 9.654 -6.696 -10.301 1.00 65.88 82 ALA A CA 1
ATOM 613 C C . ALA A 1 82 ? 10.002 -6.725 -8.802 1.00 65.88 82 ALA A C 1
ATOM 615 O O . ALA A 1 82 ? 9.110 -6.623 -7.964 1.00 65.88 82 ALA A O 1
ATOM 616 N N . LEU A 1 83 ? 11.292 -6.769 -8.455 1.00 66.88 83 LEU A N 1
ATOM 617 C CA . LEU A 1 83 ? 11.762 -6.710 -7.069 1.00 66.88 83 LEU A CA 1
ATOM 618 C C . LEU A 1 83 ? 11.374 -5.392 -6.373 1.00 66.88 83 LEU A C 1
ATOM 620 O O . LEU A 1 83 ? 10.893 -5.417 -5.240 1.00 66.88 83 LEU A O 1
ATOM 624 N N . ILE A 1 84 ? 11.528 -4.246 -7.048 1.00 69.69 84 ILE A N 1
ATOM 625 C CA . ILE A 1 84 ? 11.055 -2.945 -6.537 1.00 69.69 84 ILE A CA 1
ATOM 626 C C . ILE A 1 84 ? 9.536 -2.983 -6.318 1.00 69.69 84 ILE A C 1
ATOM 628 O O . ILE A 1 84 ? 9.053 -2.545 -5.273 1.00 69.69 84 ILE A O 1
ATOM 632 N N . GLY A 1 85 ? 8.787 -3.557 -7.265 1.00 70.12 85 GLY A N 1
ATOM 633 C CA . GLY A 1 85 ? 7.342 -3.757 -7.146 1.00 70.12 85 GLY A CA 1
ATOM 634 C C . GLY A 1 85 ? 6.950 -4.596 -5.927 1.00 70.12 85 GLY A C 1
ATOM 635 O O . GLY A 1 85 ? 6.037 -4.217 -5.197 1.00 70.12 85 GLY A O 1
ATOM 636 N N . VAL A 1 86 ? 7.677 -5.681 -5.644 1.00 76.62 86 VAL A N 1
ATOM 637 C CA . VAL A 1 86 ? 7.468 -6.519 -4.450 1.00 76.62 86 VAL A CA 1
ATOM 638 C C . VAL A 1 86 ? 7.720 -5.728 -3.164 1.00 76.62 86 VAL A C 1
ATOM 640 O O . VAL A 1 86 ? 6.909 -5.794 -2.241 1.00 76.62 86 VAL A O 1
ATOM 643 N N . PHE A 1 87 ? 8.792 -4.933 -3.094 1.00 77.50 87 PHE A N 1
ATOM 644 C CA . PHE A 1 87 ? 9.056 -4.088 -1.923 1.00 77.50 87 PHE A CA 1
ATOM 645 C C . PHE A 1 87 ? 7.973 -3.023 -1.701 1.00 77.50 87 PHE A C 1
ATOM 647 O O . PHE A 1 87 ? 7.558 -2.796 -0.562 1.00 77.50 87 PHE A O 1
ATOM 654 N N . LEU A 1 88 ? 7.472 -2.403 -2.773 1.00 78.88 88 LEU A N 1
ATOM 655 C CA . LEU A 1 88 ? 6.346 -1.467 -2.697 1.00 78.88 88 LEU A CA 1
ATOM 656 C C . LEU A 1 88 ? 5.056 -2.171 -2.250 1.00 78.88 88 LEU A C 1
ATOM 658 O O . LEU A 1 88 ? 4.353 -1.667 -1.372 1.00 78.88 88 LEU A O 1
ATOM 662 N N . LEU A 1 89 ? 4.775 -3.357 -2.797 1.00 81.75 89 LEU A N 1
ATOM 663 C CA . LEU A 1 89 ? 3.612 -4.172 -2.444 1.00 81.75 89 LEU A CA 1
ATOM 664 C C . LEU A 1 89 ? 3.616 -4.542 -0.957 1.00 81.75 89 LEU A C 1
ATOM 666 O O . LEU A 1 89 ? 2.588 -4.409 -0.295 1.00 81.75 89 LEU A O 1
ATOM 670 N N . ILE A 1 90 ? 4.774 -4.928 -0.410 1.00 81.94 90 ILE A N 1
ATOM 671 C CA . ILE A 1 90 ? 4.958 -5.191 1.024 1.00 81.94 90 ILE A CA 1
ATOM 672 C C . ILE A 1 90 ? 4.523 -3.981 1.862 1.00 81.94 90 ILE A C 1
ATOM 674 O O . ILE A 1 90 ? 3.812 -4.143 2.853 1.00 81.94 90 ILE A O 1
ATOM 678 N N . GLY A 1 91 ? 4.901 -2.764 1.458 1.00 80.94 91 GLY A N 1
ATOM 679 C CA . GLY A 1 91 ? 4.510 -1.533 2.147 1.00 80.94 91 GLY A CA 1
ATOM 680 C C . GLY A 1 91 ? 2.999 -1.291 2.137 1.00 80.94 91 GLY A C 1
ATOM 681 O O . GLY A 1 91 ? 2.421 -0.985 3.181 1.00 80.94 91 GLY A O 1
ATOM 682 N N . ILE A 1 92 ? 2.356 -1.476 0.979 1.00 82.06 92 ILE A N 1
ATOM 683 C CA . ILE A 1 92 ? 0.904 -1.306 0.814 1.00 82.06 92 ILE A CA 1
ATOM 684 C C . ILE A 1 92 ? 0.146 -2.322 1.675 1.00 82.06 92 ILE A C 1
ATOM 686 O O . ILE A 1 92 ? -0.724 -1.944 2.461 1.00 82.06 92 ILE A O 1
ATOM 690 N N . VAL A 1 93 ? 0.508 -3.603 1.573 1.00 84.81 93 VAL A N 1
ATOM 691 C CA . VAL A 1 93 ? -0.142 -4.685 2.323 1.00 84.81 93 VAL A CA 1
ATOM 692 C C . VAL A 1 93 ? 0.052 -4.488 3.828 1.00 84.81 93 VAL A C 1
ATOM 694 O O . VAL A 1 93 ? -0.919 -4.558 4.579 1.00 84.81 93 VAL A O 1
ATOM 697 N N . LYS A 1 94 ? 1.272 -4.149 4.270 1.00 85.75 94 LYS A N 1
ATOM 698 C CA . LYS A 1 94 ? 1.564 -3.896 5.687 1.00 85.75 94 LYS A CA 1
ATOM 699 C C . LYS A 1 94 ? 0.765 -2.711 6.225 1.00 85.75 94 LYS A C 1
ATOM 701 O O . LYS A 1 94 ? 0.206 -2.810 7.310 1.00 85.75 94 LYS A O 1
ATOM 706 N N . LYS A 1 95 ? 0.684 -1.602 5.479 1.00 85.81 95 LYS A N 1
ATOM 707 C CA . LYS A 1 95 ? -0.117 -0.434 5.880 1.00 85.81 95 LYS A CA 1
ATOM 708 C C . LYS A 1 95 ? -1.586 -0.817 6.060 1.00 85.81 95 LYS A C 1
ATOM 710 O O . LYS A 1 95 ? -2.189 -0.431 7.054 1.00 85.81 95 LYS A O 1
ATOM 715 N N . ASN A 1 96 ? -2.146 -1.591 5.132 1.00 85.81 96 ASN A N 1
ATOM 716 C CA . ASN A 1 96 ? -3.538 -2.027 5.217 1.00 85.81 96 ASN A CA 1
ATOM 717 C C . ASN A 1 96 ? -3.781 -2.949 6.424 1.00 85.81 96 ASN A C 1
ATOM 719 O O . ASN A 1 96 ? -4.804 -2.811 7.089 1.00 85.81 96 ASN A O 1
ATOM 723 N N . ALA A 1 97 ? -2.829 -3.830 6.747 1.00 87.94 97 ALA A N 1
ATOM 724 C CA . ALA A 1 97 ? -2.896 -4.691 7.927 1.00 87.94 97 ALA A CA 1
ATOM 725 C C . ALA A 1 97 ? -2.803 -3.898 9.245 1.00 87.94 97 ALA A C 1
ATOM 727 O O . ALA A 1 97 ? -3.647 -4.082 10.118 1.00 87.94 97 ALA A O 1
ATOM 728 N N . ILE A 1 98 ? -1.836 -2.977 9.354 1.00 89.38 98 ILE A N 1
ATOM 729 C CA . ILE A 1 98 ? -1.673 -2.050 10.492 1.00 89.38 98 ILE A CA 1
ATOM 730 C C . ILE A 1 98 ? -2.985 -1.303 10.750 1.00 89.38 98 ILE A C 1
ATOM 732 O O . ILE A 1 98 ? -3.545 -1.388 11.835 1.00 89.38 98 ILE A O 1
ATOM 736 N N . LEU A 1 99 ? -3.546 -0.677 9.712 1.00 87.50 99 LEU A N 1
ATOM 737 C CA . LEU A 1 99 ? -4.775 0.114 9.809 1.00 87.50 99 LEU A CA 1
ATOM 738 C C . LEU A 1 99 ? -6.013 -0.688 10.233 1.00 87.50 99 LEU A C 1
ATOM 740 O O . LEU A 1 99 ? -6.966 -0.096 10.746 1.00 87.50 99 LEU A O 1
ATOM 744 N N . MET A 1 100 ? -6.044 -1.992 9.952 1.00 89.62 100 MET A N 1
ATOM 745 C CA . MET A 1 100 ? -7.135 -2.881 10.352 1.00 89.62 100 MET A CA 1
ATOM 746 C C . MET A 1 100 ? -7.004 -3.284 11.823 1.00 89.62 100 MET A C 1
ATOM 748 O O . MET A 1 100 ? -7.998 -3.264 12.544 1.00 89.62 100 MET A O 1
ATOM 752 N N . VAL A 1 101 ? -5.780 -3.589 12.267 1.00 91.06 101 VAL A N 1
ATOM 753 C CA . VAL A 1 101 ? -5.479 -3.897 13.672 1.00 91.06 101 VAL A CA 1
ATOM 754 C C . VAL A 1 101 ? -5.674 -2.665 14.556 1.00 91.06 101 VAL A C 1
ATOM 756 O O . VAL A 1 101 ? -6.327 -2.780 15.586 1.00 91.06 101 VAL A O 1
ATOM 759 N N . ASP A 1 102 ? -5.205 -1.490 14.128 1.00 89.75 102 ASP A N 1
ATOM 760 C CA . ASP A 1 102 ? -5.411 -0.220 14.840 1.00 89.75 102 ASP A CA 1
ATOM 761 C C . ASP A 1 102 ? -6.892 0.048 15.091 1.00 89.75 102 ASP A C 1
ATOM 763 O O . ASP A 1 102 ? -7.298 0.334 16.212 1.00 89.75 102 ASP A O 1
ATOM 767 N N . PHE A 1 103 ? -7.710 -0.085 14.044 1.00 88.81 103 PHE A N 1
ATOM 768 C CA . PHE A 1 103 ? -9.133 0.216 14.135 1.00 88.81 103 PHE A CA 1
ATOM 769 C C . PHE A 1 103 ? -9.867 -0.774 15.048 1.00 88.81 103 PHE A C 1
ATOM 771 O O . PHE A 1 103 ? -10.746 -0.377 15.808 1.00 88.81 103 PHE A O 1
ATOM 778 N N . ALA A 1 104 ? -9.490 -2.055 15.000 1.00 90.31 104 ALA A N 1
ATOM 779 C CA . ALA A 1 104 ? -10.039 -3.061 15.902 1.00 90.31 104 ALA A CA 1
ATOM 780 C C . ALA A 1 104 ? -9.650 -2.769 17.362 1.00 90.31 104 ALA A C 1
ATOM 782 O O . ALA A 1 104 ? -10.517 -2.729 18.227 1.00 90.31 104 ALA A O 1
ATOM 783 N N . LEU A 1 105 ? -8.375 -2.469 17.630 1.00 89.44 105 LEU A N 1
ATOM 784 C CA . LEU A 1 105 ? -7.904 -2.129 18.976 1.00 89.44 105 LEU A CA 1
ATOM 785 C C . LEU A 1 105 ? -8.550 -0.855 19.523 1.00 89.44 105 LEU A C 1
ATOM 787 O O . LEU A 1 105 ? -8.850 -0.776 20.713 1.00 89.44 105 LEU A O 1
ATOM 791 N N . GLN A 1 106 ? -8.777 0.140 18.669 1.00 89.19 106 GLN A N 1
ATOM 792 C CA . GLN A 1 106 ? -9.483 1.355 19.057 1.00 89.19 106 GLN A CA 1
ATOM 793 C C . GLN A 1 106 ? -10.940 1.054 19.429 1.00 89.19 106 GLN A C 1
ATOM 795 O O . GLN A 1 106 ? -11.415 1.517 20.462 1.00 89.19 106 GLN A O 1
ATOM 800 N N . ALA A 1 107 ? -11.627 0.221 18.644 1.00 88.44 107 ALA A N 1
ATOM 801 C CA . ALA A 1 107 ? -12.994 -0.198 18.932 1.00 88.44 107 ALA A CA 1
ATOM 802 C C . ALA A 1 107 ? -13.101 -1.016 20.239 1.00 88.44 107 ALA A C 1
ATOM 804 O O . ALA A 1 107 ? -14.024 -0.795 21.021 1.00 88.44 107 ALA A O 1
ATOM 805 N N . GLU A 1 108 ? -12.132 -1.888 20.538 1.00 91.12 108 GLU A N 1
ATOM 806 C CA . GLU A 1 108 ? -12.060 -2.585 21.834 1.00 91.12 108 GLU A CA 1
ATOM 807 C C . GLU A 1 108 ? -11.880 -1.601 23.003 1.00 91.12 108 GLU A C 1
ATOM 809 O O . GLU A 1 108 ? -12.561 -1.707 24.021 1.00 91.12 108 GLU A O 1
ATOM 814 N N . ARG A 1 109 ? -10.983 -0.615 22.861 1.00 88.94 109 ARG A N 1
ATOM 815 C CA . ARG A 1 109 ? -10.626 0.319 23.945 1.00 88.94 109 ARG A CA 1
ATOM 816 C C . ARG A 1 109 ? -11.680 1.391 24.210 1.00 88.94 109 ARG A C 1
ATOM 818 O O . ARG A 1 109 ? -11.950 1.698 25.366 1.00 88.94 109 ARG A O 1
ATOM 825 N N . GLU A 1 110 ? -12.238 1.987 23.161 1.00 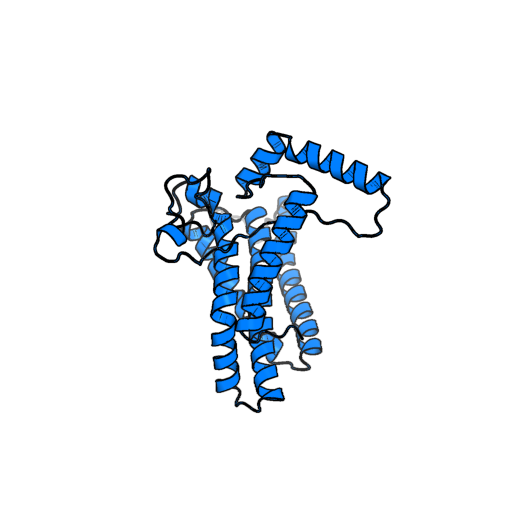91.38 110 GLU A N 1
ATOM 826 C CA . GLU A 1 110 ? -13.161 3.124 23.278 1.00 91.38 110 GLU A CA 1
ATOM 827 C C . GLU A 1 110 ? -14.623 2.690 23.352 1.00 91.38 110 GLU A C 1
ATOM 829 O O . GLU A 1 110 ? -15.415 3.305 24.064 1.00 91.38 110 GLU A O 1
ATOM 834 N N . GLN A 1 111 ? -14.991 1.642 22.611 1.00 87.94 111 GLN A N 1
ATOM 835 C CA . GLN A 1 111 ? -16.378 1.176 22.511 1.00 87.94 111 GLN A CA 1
ATOM 836 C C . GLN A 1 111 ? -16.637 -0.055 23.391 1.00 87.94 111 GLN A C 1
ATOM 838 O O . GLN A 1 111 ? -17.790 -0.451 23.545 1.00 87.94 111 GLN A O 1
ATOM 843 N N . GLY A 1 112 ? -15.591 -0.648 23.984 1.00 90.31 112 GLY A N 1
ATOM 844 C CA . GLY A 1 112 ? -15.708 -1.824 24.848 1.00 90.31 112 GLY A CA 1
ATOM 845 C C . GLY A 1 112 ? -16.203 -3.070 24.112 1.00 90.31 112 GLY A C 1
ATOM 846 O O . GLY A 1 112 ? -16.801 -3.943 24.737 1.00 90.31 112 GLY A O 1
ATOM 847 N N . LEU A 1 113 ? -16.028 -3.124 22.788 1.00 90.38 113 LEU A N 1
ATOM 848 C CA . LEU A 1 113 ? -16.478 -4.248 21.972 1.00 90.38 113 LEU A CA 1
ATOM 849 C C . LEU A 1 113 ? -15.615 -5.485 22.214 1.00 90.38 113 LEU A C 1
ATOM 851 O O . LEU A 1 113 ? -14.408 -5.382 22.423 1.00 90.38 113 LEU A O 1
ATOM 855 N N . ASP A 1 114 ? -16.231 -6.661 22.099 1.00 94.19 114 ASP A N 1
ATOM 856 C CA . ASP A 1 114 ? -15.486 -7.915 22.061 1.00 94.19 114 ASP A CA 1
ATOM 857 C C . ASP A 1 114 ? -14.580 -7.966 20.811 1.00 94.19 114 ASP A C 1
ATOM 859 O O . ASP A 1 114 ? -14.983 -7.489 19.741 1.00 94.19 114 ASP A O 1
ATOM 863 N N . PRO A 1 115 ? -13.399 -8.619 20.872 1.00 89.94 115 PRO A N 1
ATOM 864 C CA . PRO A 1 115 ? -12.424 -8.626 19.773 1.00 89.94 115 PRO A CA 1
ATOM 865 C C . PRO A 1 115 ? -12.983 -9.070 18.417 1.00 89.94 115 PRO A C 1
ATOM 867 O O . PRO A 1 115 ? -12.576 -8.590 17.356 1.00 89.94 115 PRO A O 1
ATOM 870 N N . ARG A 1 116 ? -13.950 -9.996 18.437 1.00 92.62 116 ARG A N 1
ATOM 871 C CA . ARG A 1 116 ? -14.622 -10.497 17.232 1.00 92.62 116 ARG A CA 1
ATOM 872 C C . ARG A 1 116 ? -15.481 -9.425 16.563 1.00 92.62 116 ARG A C 1
ATOM 874 O O . ARG A 1 116 ? -15.501 -9.340 15.334 1.00 92.62 116 ARG A O 1
ATOM 881 N N . ASP A 1 117 ? -16.184 -8.628 17.353 1.00 91.75 117 ASP A N 1
ATOM 882 C CA . ASP A 1 117 ? -17.071 -7.592 16.836 1.00 91.75 117 ASP A CA 1
ATOM 883 C C . ASP A 1 117 ? -16.258 -6.359 16.423 1.00 91.75 117 ASP A C 1
ATOM 885 O O . ASP A 1 117 ? -16.514 -5.776 15.367 1.00 91.75 117 ASP A O 1
ATOM 889 N N . ALA A 1 118 ? -15.190 -6.055 17.166 1.00 92.06 118 ALA A N 1
ATOM 890 C CA . ALA A 1 118 ? -14.227 -5.013 16.833 1.00 92.06 118 ALA A CA 1
ATOM 891 C C . ALA A 1 118 ? -13.541 -5.254 15.476 1.00 92.06 118 ALA A C 1
ATOM 893 O O . ALA A 1 118 ? -13.519 -4.363 14.620 1.00 92.06 118 ALA A O 1
ATOM 894 N N . ILE A 1 119 ? -13.033 -6.469 15.216 1.00 91.81 119 ILE A N 1
ATOM 895 C CA . ILE A 1 119 ? -12.398 -6.774 13.922 1.00 91.81 119 ILE A CA 1
ATOM 896 C C . ILE A 1 119 ? -13.410 -6.781 12.770 1.00 91.81 119 ILE A C 1
ATOM 898 O O . ILE A 1 119 ? -13.081 -6.374 11.655 1.00 91.81 119 ILE A O 1
ATOM 902 N N . PHE A 1 120 ? -14.656 -7.194 13.022 1.00 92.50 120 PHE A N 1
ATOM 903 C CA . PHE A 1 120 ? -15.714 -7.167 12.015 1.00 92.50 120 PHE A CA 1
ATOM 904 C C . PHE A 1 120 ? -16.103 -5.730 11.634 1.00 92.50 120 PHE A C 1
ATOM 906 O O . PHE A 1 120 ? -16.228 -5.400 10.447 1.00 92.50 120 PHE A O 1
ATOM 913 N N . GLN A 1 121 ? -16.235 -4.850 12.626 1.00 88.19 121 GLN A N 1
ATOM 914 C CA . GLN A 1 121 ? -16.479 -3.427 12.409 1.00 88.19 121 GLN A CA 1
ATOM 915 C C . GLN A 1 121 ? -15.311 -2.779 11.652 1.00 88.19 121 GLN A C 1
ATOM 917 O O . GLN A 1 121 ? -15.533 -2.094 10.649 1.00 88.19 121 GLN A O 1
ATOM 922 N N . ALA A 1 122 ? -14.069 -3.065 12.061 1.00 88.38 122 ALA A N 1
ATOM 923 C CA . ALA A 1 122 ? -12.864 -2.604 11.377 1.00 88.38 122 ALA A CA 1
ATOM 924 C C . ALA A 1 122 ? -12.836 -3.047 9.906 1.00 88.38 122 ALA A C 1
ATOM 926 O O . ALA A 1 122 ? -12.606 -2.225 9.016 1.00 88.38 122 ALA A O 1
ATOM 927 N N . ALA A 1 123 ? -13.132 -4.320 9.627 1.00 89.62 123 ALA A N 1
ATOM 928 C CA . ALA A 1 123 ? -13.181 -4.850 8.267 1.00 89.62 123 ALA A CA 1
ATOM 929 C C . ALA A 1 123 ? -14.235 -4.132 7.412 1.00 89.62 123 ALA A C 1
ATOM 931 O O . ALA A 1 123 ? -13.952 -3.745 6.278 1.00 89.62 123 ALA A O 1
ATOM 932 N N . THR A 1 124 ? -15.424 -3.888 7.963 1.00 86.88 124 THR A N 1
ATOM 933 C CA . THR A 1 124 ? -16.522 -3.222 7.246 1.00 86.88 124 THR A CA 1
ATOM 934 C C . THR A 1 124 ? -16.171 -1.776 6.891 1.00 86.88 124 THR A C 1
ATOM 936 O O . THR A 1 124 ? -16.390 -1.338 5.760 1.00 86.88 124 THR A O 1
ATOM 939 N N . LEU A 1 125 ? -15.560 -1.043 7.823 1.00 82.56 125 LEU A N 1
ATOM 940 C CA . LEU A 1 125 ? -15.159 0.351 7.613 1.00 82.56 125 LEU A CA 1
ATOM 941 C C . LEU A 1 125 ? -13.957 0.482 6.672 1.00 82.56 125 LEU A C 1
ATOM 943 O O . LEU A 1 125 ? -13.864 1.438 5.899 1.00 82.56 125 LEU A O 1
ATOM 947 N N . ARG A 1 126 ? -13.045 -0.495 6.692 1.00 86.62 126 ARG A N 1
ATOM 948 C CA . ARG A 1 126 ? -11.832 -0.488 5.865 1.00 86.62 126 ARG A CA 1
ATOM 949 C C . ARG A 1 126 ? -12.012 -1.120 4.493 1.00 86.62 126 ARG A C 1
ATOM 951 O O . ARG A 1 126 ? -11.196 -0.834 3.622 1.00 86.62 126 ARG A O 1
ATOM 958 N N . LEU A 1 127 ? -13.065 -1.901 4.252 1.00 84.06 127 LEU A N 1
ATOM 959 C CA . LEU A 1 127 ? -13.278 -2.579 2.971 1.00 84.06 127 LEU A CA 1
ATOM 960 C C . LEU A 1 127 ? -13.268 -1.597 1.793 1.00 84.06 127 LEU A C 1
ATOM 962 O O . LEU A 1 127 ? -12.550 -1.805 0.817 1.00 84.06 127 LEU A O 1
ATOM 966 N N . ARG A 1 128 ? -14.026 -0.499 1.898 1.00 74.56 128 ARG A N 1
ATOM 967 C CA . ARG A 1 128 ? -14.111 0.509 0.832 1.00 74.56 128 ARG A CA 1
ATOM 968 C C . ARG A 1 128 ? -12.750 1.197 0.596 1.00 74.56 128 ARG A C 1
ATOM 970 O O . ARG A 1 128 ? -12.295 1.172 -0.547 1.00 74.56 128 ARG A O 1
ATOM 977 N N . PRO A 1 129 ? -12.051 1.729 1.619 1.00 80.19 129 PRO A N 1
ATOM 978 C CA . PRO A 1 129 ? -10.692 2.254 1.457 1.00 80.19 129 PRO A CA 1
ATOM 979 C C . PRO A 1 129 ? -9.661 1.247 0.919 1.00 80.19 129 PRO A C 1
ATOM 981 O O . PRO A 1 129 ? -8.868 1.597 0.047 1.00 80.19 129 PRO A O 1
ATOM 984 N N . ILE A 1 130 ? -9.661 -0.001 1.404 1.00 80.69 130 ILE A N 1
ATOM 985 C CA . ILE A 1 130 ? -8.712 -1.033 0.959 1.00 80.69 130 ILE A CA 1
ATOM 986 C C . ILE A 1 130 ? -8.934 -1.325 -0.524 1.00 80.69 130 ILE A C 1
ATOM 988 O O . ILE A 1 130 ? -7.984 -1.227 -1.299 1.00 80.69 130 ILE A O 1
ATOM 992 N N . LEU A 1 131 ? -10.183 -1.568 -0.939 1.00 75.81 131 LEU A N 1
ATOM 993 C CA . LEU A 1 131 ? -10.525 -1.771 -2.348 1.00 75.81 131 LEU A CA 1
ATOM 994 C C . LEU A 1 131 ? -10.105 -0.581 -3.211 1.00 75.81 131 LEU A C 1
ATOM 996 O O . LEU A 1 131 ? -9.530 -0.788 -4.274 1.00 75.81 131 LEU A O 1
ATOM 1000 N N . MET A 1 132 ? -10.307 0.654 -2.743 1.00 71.56 132 MET A N 1
ATOM 1001 C CA . MET A 1 132 ? -9.838 1.846 -3.457 1.00 71.56 132 MET A CA 1
ATOM 1002 C C . MET A 1 132 ? -8.324 1.817 -3.681 1.00 71.56 132 MET A C 1
ATOM 1004 O O . MET A 1 132 ? -7.879 2.007 -4.809 1.00 71.56 132 MET A O 1
ATOM 1008 N N . THR A 1 133 ? -7.525 1.540 -2.644 1.00 74.12 133 THR A N 1
ATOM 1009 C CA . THR A 1 133 ? -6.057 1.501 -2.780 1.00 74.12 133 THR A CA 1
ATOM 1010 C C . THR A 1 133 ? -5.568 0.341 -3.643 1.00 74.12 133 THR A C 1
ATOM 1012 O O . THR A 1 133 ? -4.654 0.527 -4.443 1.00 74.12 133 THR A O 1
ATOM 1015 N N . THR A 1 134 ? -6.188 -0.836 -3.538 1.00 72.88 134 THR A N 1
ATOM 1016 C CA . THR A 1 134 ? -5.835 -2.004 -4.350 1.00 72.88 134 THR A CA 1
ATOM 1017 C C . THR A 1 134 ? -6.189 -1.779 -5.817 1.00 72.88 134 THR A C 1
ATOM 1019 O O . THR A 1 134 ? -5.353 -2.015 -6.683 1.00 72.88 134 THR A O 1
ATOM 1022 N N . LEU A 1 135 ? -7.384 -1.262 -6.113 1.00 67.38 135 LEU A N 1
ATOM 1023 C CA . LEU A 1 135 ? -7.799 -0.937 -7.481 1.00 67.38 135 LEU A CA 1
ATOM 1024 C C . LEU A 1 135 ? -6.966 0.206 -8.072 1.00 67.38 135 LEU A C 1
ATOM 1026 O O . LEU A 1 135 ? -6.604 0.154 -9.242 1.00 67.38 135 LEU A O 1
ATOM 1030 N N . ALA A 1 136 ? -6.603 1.205 -7.267 1.00 67.12 136 ALA A N 1
ATOM 1031 C CA . ALA A 1 136 ? -5.688 2.268 -7.670 1.00 67.12 136 ALA A CA 1
ATOM 1032 C C . ALA A 1 136 ? -4.278 1.743 -7.983 1.00 67.12 136 ALA A C 1
ATOM 1034 O O . ALA A 1 136 ? -3.688 2.138 -8.986 1.00 67.12 136 ALA A O 1
ATOM 1035 N N . ALA A 1 137 ? -3.751 0.825 -7.165 1.00 66.19 137 ALA A N 1
ATOM 1036 C CA . ALA A 1 137 ? -2.473 0.166 -7.427 1.00 66.19 137 ALA A CA 1
ATOM 1037 C C . ALA A 1 137 ? -2.528 -0.655 -8.727 1.00 66.19 137 ALA A C 1
ATOM 1039 O O . ALA A 1 137 ? -1.612 -0.571 -9.545 1.00 66.19 137 ALA A O 1
ATOM 1040 N N . LEU A 1 138 ? -3.638 -1.363 -8.967 1.00 62.72 138 LEU A N 1
ATOM 1041 C CA . LEU A 1 138 ? -3.919 -2.028 -10.242 1.00 62.72 138 LEU A CA 1
ATOM 1042 C C . LEU A 1 138 ? -4.105 -1.032 -11.398 1.00 62.72 138 LEU A C 1
ATOM 1044 O O . LEU A 1 138 ? -3.857 -1.388 -12.539 1.00 62.72 138 LEU A O 1
ATOM 1048 N N . GLY A 1 139 ? -4.472 0.224 -11.136 1.00 57.25 139 GLY A N 1
ATOM 1049 C CA . GLY A 1 139 ? -4.579 1.292 -12.138 1.00 57.25 139 GLY A CA 1
ATOM 1050 C C . GLY A 1 139 ? -3.261 1.632 -12.845 1.00 57.25 139 GLY A C 1
ATOM 1051 O O . GLY A 1 139 ? -3.282 2.202 -13.933 1.00 57.25 139 GLY A O 1
ATOM 1052 N N . THR A 1 140 ? -2.116 1.198 -12.305 1.00 60.38 140 THR A N 1
ATOM 1053 C CA . THR A 1 140 ? -0.827 1.204 -13.025 1.00 60.38 140 THR A CA 1
ATOM 1054 C C . THR A 1 140 ? -0.760 0.172 -14.168 1.00 60.38 140 THR A C 1
ATOM 1056 O O . THR A 1 140 ? 0.238 0.099 -14.879 1.00 60.38 140 THR A O 1
ATOM 1059 N N . ALA A 1 141 ? -1.837 -0.586 -14.415 1.00 61.84 141 ALA A N 1
ATOM 1060 C CA . ALA A 1 141 ? -1.959 -1.609 -15.455 1.00 61.84 141 ALA A CA 1
ATOM 1061 C C . ALA A 1 141 ? -2.080 -1.083 -16.898 1.00 61.84 141 ALA A C 1
ATOM 1063 O O . ALA A 1 141 ? -2.377 -1.872 -17.798 1.00 61.84 141 ALA A O 1
ATOM 1064 N N . LEU A 1 142 ? -1.827 0.202 -17.170 1.00 64.62 142 LEU A N 1
ATOM 1065 C CA . LEU A 1 142 ? -1.842 0.712 -18.546 1.00 64.62 142 LEU A CA 1
ATOM 1066 C C . LEU A 1 142 ? -0.932 -0.108 -19.493 1.00 64.62 142 LEU A C 1
ATOM 1068 O O . LEU A 1 142 ? -1.393 -0.446 -20.588 1.00 64.62 142 LEU A O 1
ATOM 1072 N N . PRO A 1 143 ? 0.298 -0.517 -19.106 1.00 65.56 143 PRO A N 1
ATOM 1073 C CA . PRO A 1 143 ? 1.144 -1.332 -19.982 1.00 65.56 143 PRO A CA 1
ATOM 1074 C C . PRO A 1 143 ? 0.603 -2.763 -20.227 1.00 65.56 143 PRO A C 1
ATOM 1076 O O . PRO A 1 143 ? 0.548 -3.180 -21.389 1.00 65.56 143 PRO A O 1
ATOM 1079 N N . PRO A 1 144 ? 0.122 -3.515 -19.212 1.00 62.53 144 PRO A N 1
ATOM 1080 C CA . PRO A 1 144 ? -0.608 -4.773 -19.418 1.00 62.53 144 PRO A CA 1
ATOM 1081 C C . PRO A 1 144 ? -1.877 -4.671 -20.280 1.00 62.53 144 PRO A C 1
ATOM 1083 O O . PRO A 1 144 ? -2.176 -5.585 -21.044 1.00 62.53 144 PRO A O 1
ATOM 1086 N N . VAL A 1 145 ? -2.632 -3.571 -20.187 1.00 67.31 145 VAL A N 1
ATOM 1087 C CA . VAL A 1 145 ? -3.839 -3.373 -21.010 1.00 67.31 145 VAL A CA 1
ATOM 1088 C C . VAL A 1 145 ? -3.462 -3.102 -22.469 1.00 67.31 145 VAL A C 1
ATOM 1090 O O . VAL A 1 145 ? -4.028 -3.711 -23.373 1.00 67.31 145 VAL A O 1
ATOM 1093 N N . ARG A 1 146 ? -2.453 -2.254 -22.718 1.00 67.25 146 ARG A N 1
ATOM 1094 C CA . ARG A 1 146 ? -1.956 -1.965 -24.078 1.00 67.25 146 ARG A CA 1
ATOM 1095 C C . ARG A 1 146 ? -1.339 -3.175 -24.777 1.00 67.25 146 ARG A C 1
ATOM 1097 O O . ARG A 1 146 ? -1.411 -3.273 -25.995 1.00 67.25 146 ARG A O 1
ATOM 1104 N N . SER A 1 147 ? -0.743 -4.089 -24.017 1.00 65.38 147 SER A N 1
ATOM 1105 C CA . SER A 1 147 ? -0.192 -5.348 -24.539 1.00 65.38 147 SER A CA 1
ATOM 1106 C C . SER A 1 147 ? -1.251 -6.437 -24.757 1.00 65.38 147 SER A C 1
ATOM 1108 O O . SER A 1 147 ? -0.908 -7.531 -25.196 1.00 65.38 147 SER A O 1
ATOM 1110 N N . GLY A 1 148 ? -2.531 -6.162 -24.468 1.00 69.06 148 GLY A N 1
ATOM 1111 C CA . GLY A 1 148 ? -3.632 -7.115 -24.636 1.00 69.06 148 GLY A CA 1
ATOM 1112 C C . GLY A 1 148 ? -3.701 -8.201 -23.558 1.00 69.06 148 GLY A C 1
ATOM 1113 O O . GLY A 1 148 ? -4.568 -9.068 -23.630 1.00 69.06 148 GLY A O 1
ATOM 1114 N N . MET A 1 149 ? -2.830 -8.152 -22.544 1.00 61.09 149 MET A N 1
ATOM 1115 C CA . MET A 1 149 ? -2.806 -9.125 -21.445 1.00 61.09 149 MET A CA 1
ATOM 1116 C C . MET A 1 149 ? -3.964 -8.932 -20.462 1.00 61.09 149 MET A C 1
ATOM 1118 O O . MET A 1 149 ? -4.396 -9.886 -19.820 1.00 61.09 149 MET A O 1
ATOM 1122 N N . LEU A 1 150 ? -4.467 -7.701 -20.329 1.00 65.50 150 LEU A N 1
ATOM 1123 C CA . LEU A 1 150 ? -5.601 -7.365 -19.471 1.00 65.50 150 LEU A CA 1
ATOM 1124 C C . LEU A 1 150 ? -6.688 -6.638 -20.259 1.00 65.50 150 LEU A C 1
ATOM 1126 O O . LEU A 1 150 ? -6.418 -5.683 -20.984 1.00 65.50 150 LEU A O 1
ATOM 1130 N N . ARG A 1 151 ? -7.946 -7.042 -20.055 1.00 72.50 151 ARG A N 1
ATOM 1131 C CA . ARG A 1 151 ? -9.108 -6.323 -20.584 1.00 72.50 151 ARG A CA 1
ATOM 1132 C C . ARG A 1 151 ? -9.586 -5.305 -19.556 1.00 72.50 151 ARG A C 1
ATOM 1134 O O . ARG A 1 151 ? -10.152 -5.674 -18.530 1.00 72.50 151 ARG A O 1
ATOM 1141 N N . ALA A 1 152 ? -9.382 -4.025 -19.842 1.00 72.12 152 ALA A N 1
ATOM 1142 C CA . ALA A 1 152 ? -9.942 -2.957 -19.027 1.00 72.12 152 ALA A CA 1
ATOM 1143 C C . ALA A 1 152 ? -11.470 -2.893 -19.207 1.00 72.12 152 ALA A C 1
ATOM 1145 O O . ALA A 1 152 ? -11.968 -2.837 -20.331 1.00 72.12 152 ALA A O 1
ATOM 1146 N N . LEU A 1 153 ? -12.206 -2.928 -18.092 1.00 76.56 153 LEU A N 1
ATOM 1147 C CA . LEU A 1 153 ? -13.676 -2.897 -18.078 1.00 76.56 153 LEU A CA 1
ATOM 1148 C C . LEU A 1 153 ? -14.241 -1.495 -17.829 1.00 76.56 153 LEU A C 1
ATOM 1150 O O . LEU A 1 153 ? -15.364 -1.215 -18.230 1.00 76.56 153 LEU A O 1
ATOM 1154 N N . GLY A 1 154 ? -13.463 -0.612 -17.204 1.00 73.19 154 GLY A N 1
ATOM 1155 C CA . GLY A 1 154 ? -13.843 0.778 -17.012 1.00 73.19 154 GLY A CA 1
ATOM 1156 C C . GLY A 1 154 ? -12.710 1.619 -16.431 1.00 73.19 154 GLY A C 1
ATOM 1157 O O . GLY A 1 154 ? -11.842 1.095 -15.731 1.00 73.19 154 GLY A O 1
ATOM 1158 N N . VAL A 1 155 ? -12.719 2.922 -16.712 1.00 73.31 155 VAL A N 1
ATOM 1159 C CA . VAL A 1 155 ? -11.814 3.905 -16.096 1.00 73.31 155 VAL A CA 1
ATOM 1160 C C . VAL A 1 155 ? -12.557 4.735 -15.051 1.00 73.31 155 VAL A C 1
ATOM 1162 O O . VAL A 1 155 ? -13.685 5.174 -15.266 1.00 73.31 155 VAL A O 1
ATOM 1165 N N . SER A 1 156 ? -11.935 4.968 -13.898 1.00 74.81 156 SER A N 1
ATOM 1166 C CA . SER A 1 156 ? -12.528 5.719 -12.779 1.00 74.81 156 SER A CA 1
ATOM 1167 C C . SER A 1 156 ? -12.403 7.245 -12.917 1.00 74.81 156 SER A C 1
ATOM 1169 O O . SER A 1 156 ? -12.726 7.988 -11.988 1.00 74.81 156 SER A O 1
ATOM 1171 N N . SER A 1 157 ? -11.915 7.724 -14.065 1.00 69.62 157 SER A N 1
ATOM 1172 C CA . SER A 1 157 ? -11.774 9.137 -14.409 1.00 69.62 157 SER A CA 1
ATOM 1173 C C . SER A 1 157 ? -13.081 9.742 -14.935 1.00 69.62 157 SER A C 1
ATOM 1175 O O . SER A 1 157 ? -13.932 9.052 -15.489 1.00 69.62 157 SER A O 1
ATOM 1177 N N . ALA A 1 158 ? -13.210 11.070 -14.824 1.00 70.38 158 ALA A N 1
ATOM 1178 C CA . ALA A 1 158 ? -14.385 11.820 -15.301 1.00 70.38 158 ALA A CA 1
ATOM 1179 C C . ALA A 1 158 ? -14.593 11.767 -16.812 1.00 70.38 158 ALA A C 1
ATOM 1181 O O . ALA A 1 158 ? -15.689 11.999 -17.308 1.00 70.38 158 ALA A O 1
ATOM 1182 N N . ARG A 1 159 ? -13.520 11.496 -17.545 1.00 75.56 159 ARG A N 1
ATOM 1183 C CA . ARG A 1 159 ? -13.516 11.350 -18.993 1.00 75.56 159 ARG A CA 1
ATOM 1184 C C . ARG A 1 159 ? -12.782 10.069 -19.339 1.00 75.56 159 ARG A C 1
ATOM 1186 O O . ARG A 1 159 ? -11.926 9.631 -18.565 1.00 75.56 159 ARG A O 1
ATOM 1193 N N . ARG A 1 160 ? -13.100 9.495 -20.498 1.00 76.88 160 ARG A N 1
ATOM 1194 C CA . ARG A 1 160 ? -12.336 8.378 -21.058 1.00 76.88 160 ARG A CA 1
ATOM 1195 C C . ARG A 1 160 ? -10.864 8.763 -21.162 1.00 76.88 160 ARG A C 1
ATOM 1197 O O . ARG A 1 160 ? -10.535 9.917 -21.446 1.00 76.88 160 ARG A O 1
ATOM 1204 N N . ASN A 1 161 ? -9.989 7.805 -20.891 1.00 71.62 161 ASN A N 1
ATOM 1205 C CA . ASN A 1 161 ? -8.558 8.016 -21.025 1.00 71.62 161 ASN A CA 1
ATOM 1206 C C . ASN A 1 161 ? -8.207 8.039 -22.523 1.00 71.62 161 ASN A C 1
ATOM 1208 O O . ASN A 1 161 ? -8.621 7.144 -23.256 1.00 71.62 161 ASN A O 1
ATOM 1212 N N . SER A 1 162 ? -7.447 9.039 -22.983 1.00 70.69 162 SER A N 1
ATOM 1213 C CA . SER A 1 162 ? -6.991 9.127 -24.380 1.00 70.69 162 SER A CA 1
ATOM 1214 C C . SER A 1 162 ? -6.170 7.913 -24.809 1.00 70.69 162 SER A C 1
ATOM 1216 O O . SER A 1 162 ? -6.167 7.558 -25.982 1.00 70.69 162 SER A O 1
ATOM 1218 N N . ASP A 1 163 ? -5.512 7.258 -23.854 1.00 68.44 163 ASP A N 1
ATOM 1219 C CA . ASP A 1 163 ? -4.724 6.051 -24.083 1.00 68.44 163 ASP A CA 1
ATOM 1220 C C . ASP A 1 163 ? -5.568 4.771 -24.188 1.00 68.44 163 ASP A C 1
ATOM 1222 O O . ASP A 1 163 ? -5.045 3.743 -24.618 1.00 68.44 163 ASP A O 1
ATOM 1226 N N . LEU A 1 164 ? -6.843 4.830 -23.782 1.00 73.88 164 LEU A N 1
ATOM 1227 C CA . LEU A 1 164 ? -7.814 3.730 -23.772 1.00 73.88 164 LEU A CA 1
ATOM 1228 C C . LEU A 1 164 ? -9.199 4.234 -24.237 1.00 73.88 164 LEU A C 1
ATOM 1230 O O . LEU A 1 164 ? -10.148 4.237 -23.447 1.00 73.88 164 LEU A O 1
ATOM 1234 N N . PRO A 1 165 ? -9.338 4.678 -25.500 1.00 77.38 165 PRO A N 1
ATOM 1235 C CA . PRO A 1 165 ? -10.558 5.335 -25.978 1.00 77.38 165 PRO A CA 1
ATOM 1236 C C . PRO A 1 165 ? -11.793 4.418 -25.957 1.00 77.38 165 PRO A C 1
ATOM 1238 O O . PRO A 1 165 ? -12.915 4.887 -25.745 1.00 77.38 165 PRO A O 1
ATOM 1241 N N . ASP A 1 166 ? -11.596 3.109 -26.116 1.00 80.56 166 ASP A N 1
ATOM 1242 C CA . ASP A 1 166 ? -12.680 2.122 -26.172 1.00 80.56 166 ASP A CA 1
ATOM 1243 C C . ASP A 1 166 ? -13.221 1.731 -24.790 1.00 80.56 166 ASP A C 1
ATOM 1245 O O . ASP A 1 166 ? -14.323 1.192 -24.678 1.00 80.56 166 ASP A O 1
ATOM 1249 N N . VAL A 1 167 ? -12.475 2.024 -23.722 1.00 81.19 167 VAL A N 1
ATOM 1250 C CA . VAL A 1 167 ? -12.847 1.653 -22.355 1.00 81.19 167 VAL A CA 1
ATOM 1251 C C . VAL A 1 167 ? -13.804 2.709 -21.788 1.00 81.19 167 VAL A C 1
ATOM 1253 O O . VAL A 1 167 ? -13.440 3.888 -21.737 1.00 81.19 167 VAL A O 1
ATOM 1256 N N . PRO A 1 168 ? -15.022 2.328 -21.352 1.00 83.88 168 PRO A N 1
ATOM 1257 C CA . PRO A 1 168 ? -15.981 3.281 -20.811 1.00 83.88 168 PRO A CA 1
ATOM 1258 C C . PRO A 1 168 ? -15.521 3.840 -19.466 1.00 83.88 168 PRO A C 1
ATOM 1260 O O . PRO A 1 168 ? -14.706 3.245 -18.761 1.00 83.88 168 PRO A O 1
ATOM 1263 N N . THR A 1 169 ? -16.061 4.987 -19.070 1.00 82.19 169 THR A N 1
ATOM 1264 C CA . THR A 1 169 ? -15.907 5.424 -17.676 1.00 82.19 169 THR A CA 1
ATOM 1265 C C . THR A 1 169 ? -16.804 4.585 -16.756 1.00 82.19 169 THR A C 1
ATOM 1267 O O . THR A 1 169 ? -17.820 4.027 -17.179 1.00 82.19 169 THR A O 1
ATOM 1270 N N . ILE A 1 170 ? -16.464 4.494 -15.470 1.00 82.31 170 ILE A N 1
ATOM 1271 C CA . ILE A 1 170 ? -17.344 3.845 -14.482 1.00 82.31 170 ILE A CA 1
ATOM 1272 C C . ILE A 1 170 ? -18.687 4.596 -14.367 1.00 82.31 170 ILE A C 1
ATOM 1274 O O . ILE A 1 170 ? -19.732 3.971 -14.182 1.00 82.31 170 ILE A O 1
ATOM 1278 N N . ALA A 1 171 ? -18.679 5.913 -14.598 1.00 78.12 171 ALA A N 1
ATOM 1279 C CA . ALA A 1 171 ? -19.888 6.723 -14.710 1.00 78.12 171 ALA A CA 1
ATOM 1280 C C . ALA A 1 171 ? -20.788 6.284 -15.879 1.00 78.12 171 ALA A C 1
ATOM 1282 O O . ALA A 1 171 ? -21.987 6.091 -15.687 1.00 78.12 171 ALA A O 1
ATOM 1283 N N . GLU A 1 172 ? -20.212 6.037 -17.060 1.00 78.69 172 GLU A N 1
ATOM 1284 C CA . GLU A 1 172 ? -20.927 5.481 -18.224 1.00 78.69 172 GLU A CA 1
ATOM 1285 C C . GLU A 1 172 ? -21.439 4.050 -17.981 1.00 78.69 172 GLU A C 1
ATOM 1287 O O . GLU A 1 172 ? -22.374 3.607 -18.642 1.00 78.69 172 GLU A O 1
ATOM 1292 N N . SER A 1 173 ? -20.851 3.336 -17.018 1.00 78.62 173 SER A N 1
ATOM 1293 C CA . SER A 1 173 ? -21.190 1.948 -16.678 1.00 78.62 173 SER A CA 1
ATOM 1294 C C . SER A 1 173 ? -22.269 1.824 -15.590 1.00 78.62 173 SER A C 1
ATOM 1296 O O . SER A 1 173 ? -22.517 0.723 -15.102 1.00 78.62 173 SER A O 1
ATOM 1298 N N . GLY A 1 174 ? -22.912 2.933 -15.199 1.00 77.50 174 GLY A N 1
ATOM 1299 C CA . GLY A 1 174 ? -24.040 2.945 -14.255 1.00 77.50 174 GLY A CA 1
ATOM 1300 C C . GLY A 1 174 ? -23.733 3.492 -12.858 1.00 77.50 174 GLY A C 1
ATOM 1301 O O . GLY A 1 174 ? -24.612 3.468 -11.999 1.00 77.50 174 GLY A O 1
ATOM 1302 N N . TYR A 1 175 ? -22.527 4.018 -12.621 1.00 75.62 175 TYR A N 1
ATOM 1303 C CA . TYR A 1 175 ? -22.121 4.581 -11.327 1.00 75.62 175 TYR A CA 1
ATOM 1304 C C . TYR A 1 175 ? -21.656 6.044 -11.474 1.00 75.62 175 TYR A C 1
ATOM 1306 O O . TYR A 1 175 ? -20.454 6.318 -11.420 1.00 75.62 175 TYR A O 1
ATOM 1314 N N . PRO A 1 176 ? -22.584 7.002 -11.675 1.00 69.38 176 PRO A N 1
ATOM 1315 C CA . PRO A 1 176 ? -22.271 8.374 -12.097 1.00 69.38 176 PRO A CA 1
ATOM 1316 C C . PRO A 1 176 ? -21.398 9.159 -11.105 1.00 69.38 176 PRO A C 1
ATOM 1318 O O . PRO A 1 176 ? -20.580 9.978 -11.521 1.00 69.38 176 PRO A O 1
ATOM 1321 N N . ASP A 1 177 ? -21.514 8.873 -9.808 1.00 70.19 177 ASP A N 1
ATOM 1322 C CA . ASP A 1 177 ? -20.752 9.559 -8.757 1.00 70.19 177 ASP A CA 1
ATOM 1323 C C . ASP A 1 177 ? -19.378 8.925 -8.478 1.00 70.19 177 ASP A C 1
ATOM 1325 O O . ASP A 1 177 ? -18.601 9.431 -7.662 1.00 70.19 177 ASP A O 1
ATOM 1329 N N . TYR A 1 178 ? -19.048 7.815 -9.147 1.00 65.06 178 TYR A N 1
ATOM 1330 C CA . TYR A 1 178 ? -17.807 7.084 -8.914 1.00 65.06 178 TYR A CA 1
ATOM 1331 C C . TYR A 1 178 ? -16.646 7.712 -9.690 1.00 65.06 178 TYR A C 1
ATOM 1333 O O . TYR A 1 178 ? -16.305 7.315 -10.806 1.00 65.06 178 TYR A O 1
ATOM 1341 N N . LEU A 1 179 ? -16.029 8.715 -9.067 1.00 64.69 179 LEU A N 1
ATOM 1342 C CA . LEU A 1 179 ? -14.883 9.441 -9.602 1.00 64.69 179 LEU A CA 1
ATOM 1343 C C . LEU A 1 179 ? -13.713 9.372 -8.634 1.00 64.69 179 LEU A C 1
ATOM 1345 O O . LEU A 1 179 ? -13.641 10.128 -7.667 1.00 64.69 179 LEU A O 1
ATOM 1349 N N . VAL A 1 180 ? -12.790 8.459 -8.923 1.00 64.00 180 VAL A N 1
ATOM 1350 C CA . VAL A 1 180 ? -11.601 8.209 -8.106 1.00 64.00 180 VAL A CA 1
ATOM 1351 C C . VAL A 1 180 ? -10.400 8.186 -9.035 1.00 64.00 180 VAL A C 1
ATOM 1353 O O . VAL A 1 180 ? -10.191 7.226 -9.771 1.00 64.00 180 VAL A O 1
ATOM 1356 N N . SER A 1 181 ? -9.611 9.256 -9.022 1.00 65.81 181 SER A N 1
ATOM 1357 C CA . SER A 1 181 ? -8.397 9.365 -9.828 1.00 65.81 181 SER A CA 1
ATOM 1358 C C . SER A 1 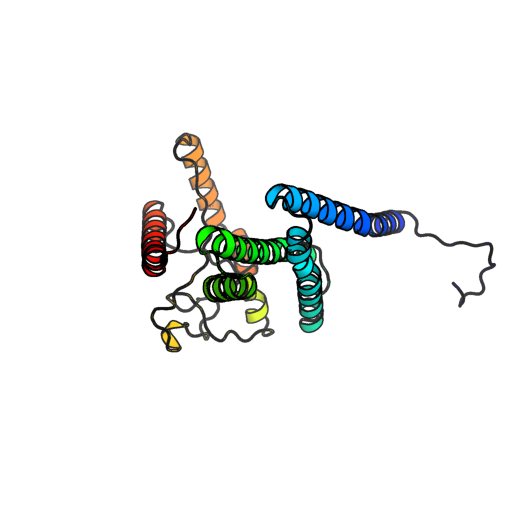181 ? -7.207 9.573 -8.910 1.00 65.81 181 SER A C 1
ATOM 1360 O O . SER A 1 181 ? -7.213 10.489 -8.093 1.00 65.81 181 SER A O 1
ATOM 1362 N N . VAL A 1 182 ? -6.171 8.751 -9.071 1.00 65.81 182 VAL A N 1
ATOM 1363 C CA . VAL A 1 182 ? -4.878 9.012 -8.438 1.00 65.81 182 VAL A CA 1
ATOM 1364 C C . VAL A 1 182 ? -4.128 10.016 -9.294 1.00 65.81 182 VAL A C 1
ATOM 1366 O O . VAL A 1 182 ? -4.048 9.870 -10.512 1.00 65.81 182 VAL A O 1
ATOM 1369 N N . TRP A 1 183 ? -3.591 11.045 -8.656 1.00 72.50 183 TRP A N 1
ATOM 1370 C CA . TRP A 1 183 ? -2.767 12.050 -9.300 1.00 72.50 183 TRP A CA 1
ATOM 1371 C C . TRP A 1 183 ? -1.531 12.308 -8.443 1.00 72.50 183 TRP A C 1
ATOM 1373 O O . TRP A 1 183 ? -1.542 12.122 -7.227 1.00 72.50 183 TRP A O 1
ATOM 1383 N N . PHE A 1 184 ? -0.457 12.729 -9.099 1.00 69.19 184 PHE A N 1
ATOM 1384 C CA . PHE A 1 184 ? 0.804 13.061 -8.454 1.00 69.19 184 PHE A CA 1
ATOM 1385 C C . PHE A 1 184 ? 1.157 14.497 -8.805 1.00 69.19 184 PHE A C 1
ATOM 1387 O O . PHE A 1 184 ? 1.001 14.922 -9.951 1.00 69.19 184 PHE A O 1
ATOM 1394 N N . GLY A 1 185 ? 1.614 15.251 -7.812 1.00 75.38 185 GLY A N 1
ATOM 1395 C CA . GLY A 1 185 ? 2.013 16.639 -7.980 1.00 75.38 185 GLY A CA 1
ATOM 1396 C C . GLY A 1 185 ? 3.296 16.935 -7.224 1.00 75.38 185 GLY A C 1
ATOM 1397 O O . GLY A 1 185 ? 3.592 16.317 -6.202 1.00 75.38 185 GLY A O 1
ATOM 1398 N N . VAL A 1 186 ? 4.054 17.900 -7.735 1.00 80.31 186 VAL A N 1
ATOM 1399 C CA . VAL A 1 186 ? 5.218 18.446 -7.040 1.00 80.31 186 VAL A CA 1
ATOM 1400 C C . VAL A 1 186 ? 4.745 19.626 -6.203 1.00 80.31 186 VAL A C 1
ATOM 1402 O O . VAL A 1 186 ? 4.211 20.596 -6.738 1.00 80.31 186 VAL A O 1
ATOM 1405 N N . VAL A 1 187 ? 4.941 19.536 -4.890 1.00 81.44 187 VAL A N 1
ATOM 1406 C CA . VAL A 1 187 ? 4.642 20.610 -3.939 1.00 81.44 187 VAL A CA 1
ATOM 1407 C C . VAL A 1 187 ? 5.937 21.145 -3.342 1.00 81.44 187 VAL A C 1
ATOM 1409 O O . VAL A 1 187 ? 6.873 20.392 -3.083 1.00 81.44 187 VAL A O 1
ATOM 1412 N N . ALA A 1 188 ? 5.988 22.456 -3.130 1.00 82.19 188 ALA A N 1
ATOM 1413 C CA . ALA A 1 188 ? 7.123 23.142 -2.529 1.00 82.19 188 ALA A CA 1
ATOM 1414 C C . ALA A 1 188 ? 6.716 23.782 -1.187 1.00 82.19 188 ALA A C 1
ATOM 1416 O O . ALA A 1 188 ? 5.563 24.195 -1.040 1.00 82.19 188 ALA A O 1
ATOM 1417 N N . PRO A 1 189 ? 7.631 23.885 -0.203 1.00 83.50 189 PRO A N 1
ATOM 1418 C CA . PRO A 1 189 ? 7.370 24.569 1.061 1.00 83.50 189 PRO A CA 1
ATOM 1419 C C . PRO A 1 189 ? 6.940 26.029 0.883 1.00 83.50 189 PRO A C 1
ATOM 1421 O O . PRO A 1 189 ? 7.503 26.752 0.065 1.00 83.50 189 PRO A O 1
ATOM 1424 N N . ALA A 1 190 ? 6.029 26.502 1.739 1.00 80.81 190 ALA A N 1
ATOM 1425 C CA . ALA A 1 190 ? 5.536 27.883 1.703 1.00 80.81 190 ALA A CA 1
ATOM 1426 C C . ALA A 1 190 ? 6.623 28.950 1.954 1.00 80.81 190 ALA A C 1
ATOM 1428 O O . ALA A 1 190 ? 6.451 30.098 1.568 1.00 80.81 190 ALA A O 1
ATOM 1429 N N . ARG A 1 191 ? 7.735 28.579 2.605 1.00 87.06 191 ARG A N 1
ATOM 1430 C CA . ARG A 1 191 ? 8.881 29.465 2.886 1.00 87.06 191 ARG A CA 1
ATOM 1431 C C . ARG A 1 191 ? 10.012 29.351 1.853 1.00 87.06 191 ARG A C 1
ATOM 1433 O O . ARG A 1 191 ? 11.119 29.804 2.125 1.00 87.06 191 ARG A O 1
ATOM 1440 N N . MET A 1 192 ? 9.784 28.681 0.722 1.00 88.44 192 MET A N 1
ATOM 1441 C CA . MET A 1 192 ? 10.797 28.549 -0.327 1.00 88.44 192 MET A CA 1
ATOM 1442 C C . MET A 1 192 ? 11.171 29.936 -0.883 1.00 88.44 192 MET A C 1
ATOM 1444 O O . MET A 1 192 ? 10.263 30.685 -1.236 1.00 88.44 192 MET A O 1
ATOM 1448 N N . PRO A 1 193 ? 12.471 30.272 -0.995 1.00 92.56 193 PRO A N 1
ATOM 1449 C CA . PRO A 1 193 ? 12.909 31.502 -1.651 1.00 92.56 193 PRO A CA 1
ATOM 1450 C C . PRO A 1 193 ? 12.405 31.601 -3.099 1.00 92.56 193 PRO A C 1
ATOM 1452 O O . PRO A 1 193 ? 12.412 30.610 -3.837 1.00 92.56 193 PRO A O 1
ATOM 1455 N N . ASP A 1 194 ? 11.973 32.793 -3.516 1.00 88.62 194 ASP A N 1
ATOM 1456 C CA . ASP A 1 194 ? 11.313 33.014 -4.813 1.00 88.62 194 ASP A CA 1
ATOM 1457 C C . ASP A 1 194 ? 12.198 32.667 -6.019 1.00 88.62 194 ASP A C 1
ATOM 1459 O O . ASP A 1 194 ? 11.708 32.247 -7.071 1.00 88.62 194 ASP A O 1
ATOM 1463 N N . ASP A 1 195 ? 13.509 32.849 -5.892 1.00 91.50 195 ASP A N 1
ATOM 1464 C CA . ASP A 1 195 ? 14.501 32.497 -6.904 1.00 91.50 195 ASP A CA 1
ATOM 1465 C C . ASP A 1 195 ? 14.581 30.977 -7.104 1.00 91.50 195 ASP A C 1
ATOM 1467 O O . ASP A 1 195 ? 14.517 30.501 -8.242 1.00 91.50 195 ASP A O 1
ATOM 1471 N N . VAL A 1 196 ? 14.604 30.212 -6.010 1.00 87.44 196 VAL A N 1
ATOM 1472 C CA . VAL A 1 196 ? 14.571 28.744 -6.038 1.00 87.44 196 VAL A CA 1
ATOM 1473 C C . VAL A 1 196 ? 13.239 28.250 -6.599 1.00 87.44 196 VAL A C 1
ATOM 1475 O O . VAL A 1 196 ? 13.226 27.374 -7.465 1.00 87.44 196 VAL A O 1
ATOM 1478 N N . ALA A 1 197 ? 12.120 28.848 -6.177 1.00 85.56 197 ALA A N 1
ATOM 1479 C CA . ALA A 1 197 ? 10.793 28.504 -6.684 1.00 85.56 197 ALA A CA 1
ATOM 1480 C C . ALA A 1 197 ? 10.691 28.722 -8.201 1.00 85.56 197 ALA A C 1
ATOM 1482 O O . ALA A 1 197 ? 10.146 27.885 -8.926 1.00 85.56 197 ALA A O 1
ATOM 1483 N N . ARG A 1 198 ? 11.267 29.819 -8.706 1.00 86.19 198 ARG A N 1
ATOM 1484 C CA . ARG A 1 198 ? 11.295 30.134 -10.139 1.00 86.19 198 ARG A CA 1
ATOM 1485 C C . ARG A 1 198 ? 12.132 29.133 -10.929 1.00 86.19 198 ARG A C 1
ATOM 1487 O O . ARG A 1 198 ? 11.675 28.663 -11.971 1.00 86.19 198 ARG A O 1
ATOM 1494 N N . ILE A 1 199 ? 13.323 28.789 -10.438 1.00 87.31 199 ILE A N 1
ATOM 1495 C CA . ILE A 1 199 ? 14.202 27.793 -11.071 1.00 87.31 199 ILE A CA 1
ATOM 1496 C C . ILE A 1 199 ? 13.524 26.422 -11.093 1.00 87.31 199 ILE A C 1
ATOM 1498 O O . ILE A 1 199 ? 13.510 25.764 -12.136 1.00 87.31 199 ILE A O 1
ATOM 1502 N N . LEU A 1 200 ? 12.924 26.009 -9.973 1.00 86.25 200 LEU A N 1
ATOM 1503 C CA . LEU A 1 200 ? 12.210 24.740 -9.861 1.00 86.25 200 LEU A CA 1
ATOM 1504 C C . LEU A 1 200 ? 11.043 24.684 -10.846 1.00 86.25 200 LEU A C 1
ATOM 1506 O O . LEU A 1 200 ? 10.926 23.719 -11.599 1.00 86.25 200 LEU A O 1
ATOM 1510 N N . LYS A 1 201 ? 10.224 25.742 -10.900 1.00 84.38 201 LYS A N 1
ATOM 1511 C CA . LYS A 1 201 ? 9.108 25.830 -11.842 1.00 84.38 201 LYS A CA 1
ATOM 1512 C C . LYS A 1 201 ? 9.590 25.749 -13.290 1.00 84.38 201 LYS A C 1
ATOM 1514 O O . LYS A 1 201 ? 9.061 24.952 -14.056 1.00 84.38 201 LYS A O 1
ATOM 1519 N N . ALA A 1 202 ? 10.600 26.535 -13.663 1.00 86.12 202 ALA A N 1
ATOM 1520 C CA . ALA A 1 202 ? 11.129 26.550 -15.026 1.00 86.12 202 ALA A CA 1
ATOM 1521 C C . ALA A 1 202 ? 11.729 25.193 -15.434 1.00 86.12 202 ALA A C 1
ATOM 1523 O O . ALA A 1 202 ? 11.527 24.731 -16.557 1.00 86.12 202 ALA A O 1
ATOM 1524 N N . SER A 1 203 ? 12.435 24.535 -14.512 1.00 86.31 203 SER A N 1
ATOM 1525 C CA . SER A 1 203 ? 13.017 23.208 -14.733 1.00 86.31 203 SER A CA 1
ATOM 1526 C C . SER A 1 203 ? 11.935 22.140 -14.880 1.00 86.31 203 SER A C 1
ATOM 1528 O O . SER A 1 203 ? 12.013 21.311 -15.785 1.00 86.31 203 SER A O 1
ATOM 1530 N N . LEU A 1 204 ? 10.895 22.197 -14.041 1.00 84.50 204 LEU A N 1
ATOM 1531 C CA . LEU A 1 204 ? 9.753 21.292 -14.113 1.00 84.50 204 LEU A CA 1
ATOM 1532 C C . LEU A 1 204 ? 8.970 21.492 -15.413 1.00 84.50 204 LEU A C 1
ATOM 1534 O O . LEU A 1 204 ? 8.669 20.518 -16.093 1.00 84.50 204 LEU A O 1
ATOM 1538 N N . ASP A 1 205 ? 8.701 22.737 -15.807 1.00 83.56 205 ASP A N 1
ATOM 1539 C CA . ASP A 1 205 ? 8.037 23.044 -17.075 1.00 83.56 205 ASP A CA 1
ATOM 1540 C C . ASP A 1 205 ? 8.852 22.530 -18.267 1.00 83.56 205 ASP A C 1
ATOM 1542 O O . ASP A 1 205 ? 8.280 21.975 -19.205 1.00 83.56 205 ASP A O 1
ATOM 1546 N N . ARG A 1 206 ? 10.184 22.667 -18.237 1.00 84.75 206 ARG A N 1
ATOM 1547 C CA . ARG A 1 206 ? 11.060 22.117 -19.278 1.00 84.75 206 ARG A CA 1
ATOM 1548 C C . ARG A 1 206 ? 10.968 20.591 -19.327 1.00 84.75 206 ARG A C 1
ATOM 1550 O O . ARG A 1 206 ? 10.715 20.057 -20.400 1.00 84.75 206 ARG A O 1
ATOM 1557 N N . ALA A 1 207 ? 11.100 19.905 -18.191 1.00 82.94 207 ALA A N 1
ATOM 1558 C CA . ALA A 1 207 ? 10.999 18.446 -18.127 1.00 82.94 207 ALA A CA 1
ATOM 1559 C C . ALA A 1 207 ? 9.620 17.937 -18.583 1.00 82.94 207 ALA A C 1
ATOM 1561 O O . ALA A 1 207 ? 9.531 17.007 -19.374 1.00 82.94 207 ALA A O 1
ATOM 1562 N N . MET A 1 208 ? 8.532 18.589 -18.159 1.00 80.12 208 MET A N 1
ATOM 1563 C CA . MET A 1 208 ? 7.169 18.214 -18.559 1.00 80.12 208 MET A CA 1
ATOM 1564 C C . MET A 1 208 ? 6.848 18.545 -20.024 1.00 80.12 208 MET A C 1
ATOM 1566 O O . MET A 1 208 ? 5.824 18.093 -20.535 1.00 80.12 208 MET A O 1
ATOM 1570 N N . ASN A 1 209 ? 7.648 19.381 -20.690 1.00 83.12 209 ASN A N 1
ATOM 1571 C CA . ASN A 1 209 ? 7.528 19.658 -22.122 1.00 83.12 209 ASN A CA 1
ATOM 1572 C C . ASN A 1 209 ? 8.469 18.800 -22.972 1.00 83.12 209 ASN A C 1
ATOM 1574 O O . ASN A 1 209 ? 8.272 18.740 -24.181 1.00 83.12 209 ASN A O 1
ATOM 1578 N N . ASP A 1 210 ? 9.431 18.104 -22.375 1.00 85.62 210 ASP A N 1
ATOM 1579 C CA . ASP A 1 210 ? 10.301 17.178 -23.092 1.00 85.62 210 ASP A CA 1
ATOM 1580 C C . ASP A 1 210 ? 9.516 15.925 -23.521 1.00 85.62 210 ASP A C 1
ATOM 1582 O O . ASP A 1 210 ? 8.808 15.311 -22.718 1.00 85.62 210 ASP A O 1
ATOM 1586 N N . ASP A 1 211 ? 9.573 15.579 -24.809 1.00 83.69 211 ASP A N 1
ATOM 1587 C CA . ASP A 1 211 ? 8.833 14.437 -25.367 1.00 83.69 211 ASP A CA 1
ATOM 1588 C C . ASP A 1 211 ? 9.374 13.099 -24.851 1.00 83.69 211 ASP A C 1
ATOM 1590 O O . ASP A 1 211 ? 8.598 12.190 -24.558 1.00 83.69 211 ASP A O 1
ATOM 1594 N N . THR A 1 212 ? 10.694 12.982 -24.681 1.00 84.88 212 THR A N 1
ATOM 1595 C CA . THR A 1 212 ? 11.340 11.747 -24.212 1.00 84.88 212 THR A CA 1
ATOM 1596 C C . THR A 1 212 ? 10.950 11.455 -22.768 1.00 84.88 212 THR A C 1
ATOM 1598 O O . THR A 1 212 ? 10.566 10.335 -22.422 1.00 84.88 212 THR A O 1
ATOM 1601 N N . PHE A 1 213 ? 11.000 12.485 -21.926 1.00 81.69 213 PHE A N 1
ATOM 1602 C CA . PHE A 1 213 ? 10.585 12.408 -20.537 1.00 81.69 213 PHE A CA 1
ATOM 1603 C C . PHE A 1 213 ? 9.098 12.053 -20.417 1.00 81.69 213 PHE A C 1
ATOM 1605 O O . PHE A 1 213 ? 8.745 11.130 -19.680 1.00 81.69 213 PHE A O 1
ATOM 1612 N N . ARG A 1 214 ? 8.223 12.702 -21.194 1.00 77.62 214 ARG A N 1
ATOM 1613 C CA . ARG A 1 214 ? 6.792 12.362 -21.229 1.00 77.62 214 ARG A CA 1
ATOM 1614 C C . ARG A 1 214 ? 6.544 10.923 -21.660 1.00 77.62 214 ARG A C 1
ATOM 1616 O O . ARG A 1 214 ? 5.848 10.201 -20.953 1.00 77.62 214 ARG A O 1
ATOM 1623 N N . ALA A 1 215 ? 7.183 10.475 -22.737 1.00 75.25 215 ALA A N 1
ATOM 1624 C CA . ALA A 1 215 ? 7.059 9.100 -23.209 1.00 75.25 215 ALA A CA 1
ATOM 1625 C C . ALA A 1 215 ? 7.507 8.079 -22.144 1.00 75.25 215 ALA A C 1
ATOM 1627 O O . ALA A 1 215 ? 6.938 6.992 -22.042 1.00 75.25 215 ALA A O 1
ATOM 1628 N N . SER A 1 216 ? 8.509 8.416 -21.320 1.00 75.19 216 SER A N 1
ATOM 1629 C CA . SER A 1 216 ? 8.942 7.559 -20.209 1.00 75.19 216 SER A CA 1
ATOM 1630 C C . SER A 1 216 ? 7.912 7.459 -19.078 1.00 75.19 216 SER A C 1
ATOM 1632 O O . SER A 1 216 ? 7.735 6.373 -18.529 1.00 75.19 216 SER A O 1
ATOM 1634 N N . LEU A 1 217 ? 7.189 8.544 -18.774 1.00 72.50 217 LEU A N 1
ATOM 1635 C CA . LEU A 1 217 ? 6.092 8.545 -17.799 1.00 72.50 217 LEU A CA 1
ATOM 1636 C C . LEU A 1 217 ? 4.856 7.812 -18.334 1.00 72.50 217 LEU A C 1
ATOM 1638 O O . LEU A 1 217 ? 4.247 7.008 -17.630 1.00 72.50 217 LEU A O 1
ATOM 1642 N N . GLU A 1 218 ? 4.519 8.018 -19.604 1.00 71.31 218 GLU A N 1
ATOM 1643 C CA . GLU A 1 218 ? 3.406 7.321 -20.254 1.00 71.31 218 GLU A CA 1
ATOM 1644 C C . GLU A 1 218 ? 3.644 5.805 -20.299 1.00 71.31 218 GLU A C 1
ATOM 1646 O O . GLU A 1 218 ? 2.722 5.022 -20.066 1.00 71.31 218 GLU A O 1
ATOM 1651 N N . LYS A 1 219 ? 4.897 5.369 -20.503 1.00 64.31 219 LYS A N 1
ATOM 1652 C CA . LYS A 1 219 ? 5.287 3.948 -20.433 1.00 64.31 219 LYS A CA 1
ATOM 1653 C C . LYS A 1 219 ? 4.996 3.292 -19.087 1.00 64.31 219 LYS A C 1
ATOM 1655 O O . LYS A 1 219 ? 4.799 2.083 -19.058 1.00 64.31 219 LYS A O 1
ATOM 1660 N N . ILE A 1 220 ? 4.975 4.053 -17.995 1.00 60.25 220 ILE A N 1
ATOM 1661 C CA . ILE A 1 220 ? 4.648 3.546 -16.655 1.00 60.25 220 ILE A CA 1
ATOM 1662 C C . ILE A 1 220 ? 3.205 3.870 -16.237 1.00 60.25 220 ILE A C 1
ATOM 1664 O O . ILE A 1 220 ? 2.842 3.663 -15.082 1.00 60.25 220 ILE A O 1
ATOM 1668 N N . GLY A 1 221 ? 2.367 4.351 -17.164 1.00 61.06 221 GLY A N 1
ATOM 1669 C CA . GLY A 1 221 ? 0.947 4.611 -16.920 1.00 61.06 221 GLY A CA 1
ATOM 1670 C C . GLY A 1 221 ? 0.617 5.993 -16.357 1.00 61.06 221 GLY A C 1
ATOM 1671 O O . GLY A 1 221 ? -0.505 6.205 -15.907 1.00 61.06 221 GLY A O 1
ATOM 1672 N N . TYR A 1 222 ? 1.563 6.935 -16.376 1.00 67.81 222 TYR A N 1
ATOM 1673 C CA . TYR A 1 222 ? 1.371 8.284 -15.845 1.00 67.81 222 TYR A CA 1
ATOM 1674 C C . TYR A 1 222 ? 1.146 9.278 -16.985 1.00 67.81 222 TYR A C 1
ATOM 1676 O O . TYR A 1 222 ? 2.090 9.737 -17.627 1.00 67.81 222 TYR A O 1
ATOM 1684 N N . SER A 1 223 ? -0.114 9.646 -17.211 1.00 67.38 223 SER A N 1
ATOM 1685 C CA . SER A 1 223 ? -0.485 10.707 -18.150 1.00 67.38 223 SER A CA 1
ATOM 1686 C C . SER A 1 223 ? -0.316 12.087 -17.510 1.00 67.38 223 SER A C 1
ATOM 1688 O O . SER A 1 223 ? -0.819 12.338 -16.411 1.00 67.38 223 SER A O 1
ATOM 1690 N N . VAL A 1 224 ? 0.338 13.016 -18.207 1.00 69.00 224 VAL A N 1
ATOM 1691 C CA . VAL A 1 224 ? 0.529 14.389 -17.715 1.00 69.00 224 VAL A CA 1
ATOM 1692 C C . VAL A 1 224 ? -0.778 15.186 -17.828 1.00 69.00 224 VAL A C 1
ATOM 1694 O O . VAL A 1 224 ? -1.253 15.472 -18.927 1.00 69.00 224 VAL A O 1
ATOM 1697 N N . LEU A 1 225 ? -1.347 15.588 -16.687 1.00 64.94 225 LEU A N 1
ATOM 1698 C CA . LEU A 1 225 ? -2.593 16.362 -16.621 1.00 64.94 225 LEU A CA 1
ATOM 1699 C C . LEU A 1 225 ? -2.405 17.819 -17.104 1.00 64.94 225 LEU A C 1
ATOM 1701 O O . LEU A 1 225 ? -1.373 18.452 -16.870 1.00 64.94 225 LEU A O 1
ATOM 1705 N N . ARG A 1 226 ? -3.431 18.379 -17.766 1.00 63.69 226 ARG A N 1
ATOM 1706 C CA . ARG A 1 226 ? -3.537 19.804 -18.153 1.00 63.69 226 ARG A CA 1
ATOM 1707 C C . ARG A 1 226 ? -4.862 20.387 -17.620 1.00 63.69 226 ARG A C 1
ATOM 1709 O O . ARG A 1 226 ? -5.851 19.655 -17.659 1.00 63.69 226 ARG A O 1
ATOM 1716 N N . PRO A 1 227 ? -4.932 21.667 -17.180 1.00 55.44 227 PRO A N 1
ATOM 1717 C CA . PRO A 1 227 ? -3.933 22.743 -17.291 1.00 55.44 227 PRO A CA 1
ATOM 1718 C C . PRO A 1 227 ? -2.824 22.688 -16.225 1.00 55.44 227 PRO A C 1
ATOM 1720 O O . PRO A 1 227 ? -3.028 22.186 -15.129 1.00 55.44 227 PRO A O 1
ATOM 1723 N N . ARG A 1 228 ? -1.648 23.251 -16.548 1.00 67.38 228 ARG A N 1
ATOM 1724 C CA . ARG A 1 228 ? -0.418 23.213 -15.720 1.00 67.38 228 ARG A CA 1
ATOM 1725 C C . ARG A 1 228 ? -0.108 24.528 -14.984 1.00 67.38 228 ARG A C 1
ATOM 1727 O O . ARG A 1 228 ? 1.027 24.752 -14.572 1.00 67.38 228 ARG A O 1
ATOM 1734 N N . SER A 1 229 ? -1.065 25.451 -14.883 1.00 74.75 229 SER A N 1
ATOM 1735 C CA . SER A 1 229 ? -0.838 26.692 -14.132 1.00 74.75 229 SER A CA 1
ATOM 1736 C C . SER A 1 229 ? -0.950 26.421 -12.633 1.00 74.75 229 SER A C 1
ATOM 1738 O O . SER A 1 229 ? -1.756 25.595 -12.208 1.00 74.75 229 SER A O 1
ATOM 1740 N N . SER A 1 230 ? -0.182 27.141 -11.814 1.00 72.50 230 SER A N 1
ATOM 1741 C CA . SER A 1 230 ? -0.267 27.007 -10.354 1.00 72.50 230 SER A CA 1
ATOM 1742 C C . SER A 1 230 ? -1.685 27.273 -9.835 1.00 72.50 230 SER A C 1
ATOM 1744 O O . SER A 1 230 ? -2.121 26.622 -8.892 1.00 72.50 230 SER A O 1
ATOM 1746 N N . ALA A 1 231 ? -2.423 28.181 -10.485 1.00 78.25 231 ALA A N 1
ATOM 1747 C CA . ALA A 1 231 ? -3.821 28.466 -10.171 1.00 78.25 231 ALA A CA 1
ATOM 1748 C C . ALA A 1 231 ? -4.744 27.273 -10.472 1.00 78.25 231 ALA A C 1
ATOM 1750 O O . ALA A 1 231 ? -5.510 26.879 -9.601 1.00 78.25 231 ALA A O 1
ATOM 1751 N N . ALA A 1 232 ? -4.618 26.653 -11.651 1.00 78.06 232 ALA A N 1
ATOM 1752 C CA . ALA A 1 232 ? -5.424 25.488 -12.022 1.00 78.06 232 ALA A CA 1
ATOM 1753 C C . ALA A 1 232 ? -5.105 24.263 -11.149 1.00 78.06 232 ALA A C 1
ATOM 1755 O O . ALA A 1 232 ? -6.004 23.520 -10.770 1.00 78.06 232 ALA A O 1
ATOM 1756 N N . ILE A 1 233 ? -3.830 24.069 -10.788 1.00 79.44 233 ILE A N 1
ATOM 1757 C CA . ILE A 1 233 ? -3.419 23.003 -9.863 1.00 79.44 233 ILE A CA 1
ATOM 1758 C C . ILE A 1 233 ? -4.015 23.252 -8.476 1.00 79.44 233 ILE A C 1
ATOM 1760 O O . ILE A 1 233 ? -4.547 22.327 -7.869 1.00 79.44 233 ILE A O 1
ATOM 1764 N N . LYS A 1 234 ? -3.966 24.494 -7.978 1.00 82.69 234 LYS A N 1
ATOM 1765 C CA . LYS A 1 234 ? -4.566 24.850 -6.689 1.00 82.69 234 LYS A CA 1
ATOM 1766 C C . LYS A 1 234 ? -6.075 24.599 -6.685 1.00 82.69 234 LYS A C 1
ATOM 1768 O O . LYS A 1 234 ? -6.573 23.980 -5.755 1.00 82.69 234 LYS A O 1
ATOM 1773 N N . GLU A 1 235 ? -6.778 25.038 -7.725 1.00 83.50 235 GLU A N 1
ATOM 1774 C CA . GLU A 1 235 ? -8.219 24.816 -7.880 1.00 83.50 235 GLU A CA 1
ATOM 1775 C C . GLU A 1 235 ? -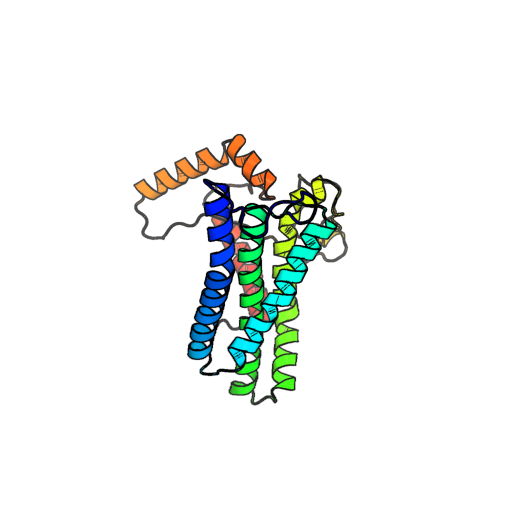8.564 23.323 -7.891 1.00 83.50 235 GLU A C 1
ATOM 1777 O O . GLU A 1 235 ? -9.476 22.891 -7.189 1.00 83.50 235 GLU A O 1
ATOM 1782 N N . PHE A 1 236 ? -7.786 22.519 -8.618 1.00 81.44 236 PHE A N 1
ATOM 1783 C CA . PHE A 1 236 ? -7.947 21.070 -8.643 1.00 81.44 236 PHE A CA 1
ATOM 1784 C C . PHE A 1 236 ? -7.750 20.436 -7.257 1.00 81.44 236 PHE A C 1
ATOM 1786 O O . PHE A 1 236 ? -8.581 19.637 -6.828 1.00 81.44 236 PHE A O 1
ATOM 1793 N N . ILE A 1 237 ? -6.692 20.820 -6.532 1.00 82.44 237 ILE A N 1
ATOM 1794 C CA . ILE A 1 237 ? -6.421 20.329 -5.171 1.00 82.44 237 ILE A CA 1
ATOM 1795 C C . ILE A 1 237 ? -7.542 20.730 -4.210 1.00 82.44 237 ILE A C 1
ATOM 1797 O O . ILE A 1 237 ? -7.983 19.908 -3.410 1.00 82.44 237 ILE A O 1
ATOM 1801 N N . ASP A 1 238 ? -8.011 21.976 -4.277 1.00 84.56 238 ASP A N 1
ATOM 1802 C CA . ASP A 1 238 ? -9.077 22.476 -3.408 1.00 84.56 238 ASP A CA 1
ATOM 1803 C C . ASP A 1 238 ? -10.402 21.743 -3.676 1.00 84.56 238 ASP A C 1
ATOM 1805 O O . ASP A 1 238 ? -11.092 21.354 -2.731 1.00 84.56 238 ASP A O 1
ATOM 1809 N N . ALA A 1 239 ? -10.729 21.490 -4.948 1.00 82.69 239 ALA A N 1
ATOM 1810 C CA . ALA A 1 239 ? -11.913 20.733 -5.345 1.00 82.69 239 ALA A CA 1
ATOM 1811 C C . ALA A 1 239 ? -11.847 19.266 -4.885 1.00 82.69 239 ALA A C 1
ATOM 1813 O O . ALA A 1 239 ? -12.816 18.751 -4.319 1.00 82.69 239 ALA A O 1
ATOM 1814 N N . ASP A 1 240 ? -10.702 18.603 -5.075 1.00 79.88 240 ASP A N 1
ATOM 1815 C CA . ASP A 1 240 ? -10.483 17.226 -4.622 1.00 79.88 240 ASP A CA 1
ATOM 1816 C C . ASP A 1 240 ? -10.563 17.145 -3.088 1.00 79.88 240 ASP A C 1
ATOM 1818 O O . ASP A 1 240 ? -11.301 16.328 -2.531 1.00 79.88 240 ASP A O 1
ATOM 1822 N N . ARG A 1 241 ? -9.920 18.083 -2.379 1.00 81.31 241 ARG A N 1
ATOM 1823 C CA . ARG A 1 241 ? -9.990 18.186 -0.917 1.00 81.31 241 ARG A CA 1
ATOM 1824 C C . ARG A 1 241 ? -11.416 18.386 -0.425 1.00 81.31 241 ARG A C 1
ATOM 1826 O O . ARG A 1 241 ? -11.801 17.745 0.552 1.00 81.31 241 ARG A O 1
ATOM 1833 N N . ALA A 1 242 ? -12.194 19.260 -1.060 1.00 83.31 242 ALA A N 1
ATOM 1834 C CA . ALA A 1 242 ? -13.584 19.512 -0.691 1.00 83.31 242 ALA A CA 1
ATOM 1835 C C . ALA A 1 242 ? -14.447 18.254 -0.861 1.00 83.31 242 ALA A C 1
ATOM 1837 O O . ALA A 1 242 ? -15.197 17.896 0.050 1.00 83.31 242 ALA A O 1
ATOM 1838 N N . ARG A 1 243 ? -14.279 17.540 -1.982 1.00 79.56 243 ARG A N 1
ATOM 1839 C CA . ARG A 1 243 ? -14.972 16.276 -2.255 1.00 79.56 243 ARG A CA 1
ATOM 1840 C C . ARG A 1 243 ? -14.664 15.224 -1.194 1.00 79.56 243 ARG A C 1
ATOM 1842 O O . ARG A 1 243 ? -15.586 14.677 -0.592 1.00 79.56 243 ARG A O 1
ATOM 1849 N N . TRP A 1 244 ? -13.385 14.971 -0.922 1.00 78.50 244 TRP A N 1
ATOM 1850 C CA . TRP A 1 244 ? -12.994 13.976 0.077 1.00 78.50 244 TRP A CA 1
ATOM 1851 C C . TRP A 1 244 ? -13.373 14.403 1.493 1.00 78.50 244 TRP A C 1
ATOM 1853 O O . TRP A 1 244 ? -13.808 13.569 2.278 1.00 78.50 244 TRP A O 1
ATOM 1863 N N . SER A 1 245 ? -13.319 15.699 1.808 1.00 78.62 245 SER A N 1
ATOM 1864 C CA . SER A 1 245 ? -13.765 16.226 3.103 1.00 78.62 245 SER A CA 1
ATOM 1865 C C . SER A 1 245 ? -15.266 16.016 3.330 1.00 78.62 245 SER A C 1
ATOM 1867 O O . SER A 1 245 ? -15.672 15.726 4.453 1.00 78.62 245 SER A O 1
ATOM 1869 N N . ALA A 1 246 ? -16.096 16.126 2.288 1.00 78.25 246 ALA A N 1
ATOM 1870 C CA . ALA A 1 246 ? -17.522 15.809 2.372 1.00 78.25 246 ALA A CA 1
ATOM 1871 C C . ALA A 1 246 ? -17.756 14.317 2.657 1.00 78.25 246 ALA A C 1
ATOM 1873 O O . ALA A 1 246 ? -18.560 13.985 3.524 1.00 78.25 246 ALA A O 1
ATOM 1874 N N . VAL A 1 247 ? -17.006 13.425 1.997 1.00 74.50 247 VAL A N 1
ATOM 1875 C CA . VAL A 1 247 ? -17.061 11.973 2.250 1.00 74.50 247 VAL A CA 1
ATOM 1876 C C . VAL A 1 247 ? -16.612 11.640 3.674 1.00 74.50 247 VAL A C 1
ATOM 1878 O O . VAL A 1 247 ? -17.298 10.898 4.368 1.00 74.50 247 VAL A O 1
ATOM 1881 N N . ILE A 1 248 ? -15.498 12.218 4.132 1.00 71.56 248 ILE A N 1
ATOM 1882 C CA . ILE A 1 248 ? -14.952 1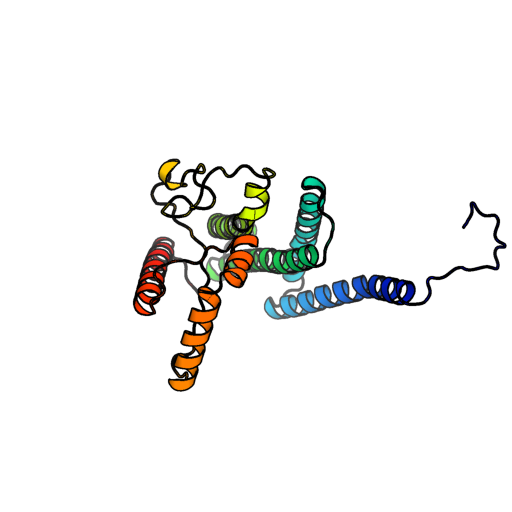2.027 5.485 1.00 71.56 248 ILE A CA 1
ATOM 1883 C C . ILE A 1 248 ? -15.989 12.429 6.541 1.00 71.56 248 ILE A C 1
ATOM 1885 O O . ILE A 1 248 ? -16.303 11.632 7.424 1.00 71.56 248 ILE A O 1
ATOM 1889 N N . LYS A 1 249 ? -16.587 13.621 6.407 1.00 77.38 249 LYS A N 1
ATOM 1890 C CA . LYS A 1 249 ? -17.633 14.111 7.319 1.00 77.38 249 LYS A CA 1
ATOM 1891 C C . LYS A 1 249 ? -18.892 13.247 7.279 1.00 77.38 249 LYS A C 1
ATOM 1893 O O . LYS A 1 249 ? -19.419 12.895 8.325 1.00 77.38 249 LYS A O 1
ATOM 1898 N N . ALA A 1 250 ? -19.360 12.873 6.089 1.00 73.06 250 ALA A N 1
ATOM 1899 C CA . ALA A 1 250 ? -20.556 12.044 5.927 1.00 73.06 250 ALA A CA 1
ATOM 1900 C C . ALA A 1 250 ? -20.389 10.616 6.469 1.00 73.06 250 ALA A C 1
ATOM 1902 O O . ALA A 1 250 ? -21.377 9.916 6.670 1.00 73.06 250 ALA A O 1
ATOM 1903 N N . GLN A 1 251 ? -19.154 10.154 6.653 1.00 72.81 251 GLN A N 1
ATOM 1904 C CA . GLN A 1 251 ? -18.845 8.823 7.170 1.00 72.81 251 GLN A CA 1
ATOM 1905 C C . GLN A 1 251 ? -18.293 8.860 8.604 1.00 72.81 251 GLN A C 1
ATOM 1907 O O . GLN A 1 251 ? -17.849 7.824 9.086 1.00 72.81 251 GLN A O 1
ATOM 1912 N N . ASN A 1 252 ? -18.319 10.021 9.281 1.00 69.19 252 ASN A N 1
ATOM 1913 C CA . ASN A 1 252 ? -17.740 10.212 10.620 1.00 69.19 252 ASN A CA 1
ATOM 1914 C C . ASN A 1 252 ? -16.298 9.680 10.735 1.00 69.19 252 ASN A C 1
ATOM 1916 O O . ASN A 1 252 ? -15.900 9.106 11.745 1.00 69.19 252 ASN A O 1
ATOM 1920 N N . ILE A 1 253 ? -15.501 9.857 9.679 1.00 66.44 253 ILE A N 1
ATOM 1921 C CA . ILE A 1 253 ? -14.101 9.434 9.676 1.00 66.44 253 ILE A CA 1
ATOM 1922 C C . ILE A 1 253 ? -13.294 10.514 10.407 1.00 66.44 253 ILE A C 1
ATOM 1924 O O . ILE A 1 253 ? -13.055 11.592 9.864 1.00 66.44 253 ILE A O 1
ATOM 1928 N N . SER A 1 254 ? -12.902 10.229 11.648 1.00 55.69 254 SER A N 1
ATOM 1929 C CA . SER A 1 254 ? -11.919 11.016 12.399 1.00 55.69 254 SER A CA 1
ATOM 1930 C C . SER A 1 254 ? -10.505 10.649 11.935 1.00 55.69 254 SER A C 1
ATOM 1932 O O . SER A 1 254 ? -10.214 9.477 11.690 1.00 55.69 254 SER A O 1
ATOM 1934 N N . LEU A 1 255 ? -9.645 11.653 11.762 1.00 42.75 255 LEU A N 1
ATOM 1935 C CA . LEU A 1 255 ? -8.195 11.467 11.724 1.00 42.75 255 LEU A CA 1
ATOM 1936 C C . LEU A 1 255 ? -7.697 11.874 13.109 1.00 42.75 255 LEU A C 1
ATOM 1938 O O . LEU A 1 255 ? -7.373 13.045 13.308 1.00 42.75 255 LEU A O 1
ATOM 1942 N N . ASP A 1 256 ? -7.722 10.926 14.039 1.00 36.91 256 ASP A N 1
ATOM 1943 C CA . ASP A 1 256 ? -6.927 11.014 15.264 1.00 36.91 256 ASP A CA 1
ATOM 1944 C C . ASP A 1 256 ? -5.470 10.624 14.967 1.00 36.91 256 ASP A C 1
ATOM 1946 O O . ASP A 1 256 ? -5.251 9.700 14.140 1.00 36.91 256 ASP A O 1
#

Radius of gyration: 24.3 Å; chains: 1; bounding box: 62×72×51 Å

Sequence (256 aa):
MAEIGLPSDVHGGFQGTAKLFSDTLKNQPLFIMAAIFAIYIVLGMLYESTLHPLTILSTLPPAGVGAVLALMLFHTEFSIIALIGVFLLIGIVKKNAILMVDFALQAEREQGLDPRDAIFQAATLRLRPILMTTLAALGTALPPVRSGMLRALGVSSARRNSDLPDVPTIAESGYPDYLVSVWFGVVAPARMPDDVARILKASLDRAMNDDTFRASLEKIGYSVLRPRSSAAIKEFIDADRARWSAVIKAQNISLD

pLDDT: mean 78.16, std 10.02, range [36.91, 94.19]

InterPro domains:
  IPR001036 Acriflavin resistance protein [PF00873] (2-144)
  IPR001036 Acriflavin resistance protein [PTHR32063] (2-145)